Protein AF-A0A7V7JMF7-F1 (afdb_monomer)

Nearest PDB structures (foldseek):
  2dsy-assembly1_D  TM=6.385E-01  e=8.073E-02  Thermus thermophilus
  6g26-assembly1_D  TM=4.852E-01  e=6.360E-02  Burkholderia pseudomallei K96243
  6u0i-assembly1_B  TM=5.045E-01  e=7.166E-02  Escherichia coli str. K-12 substr. DH10B
  6g1n-assembly1_B  TM=4.848E-01  e=1.556E-01  Burkholderia pseudomallei K96243

pLDDT: mean 86.44, std 11.98, range [40.03, 97.44]

Solvent-accessible surface area (backbone atoms only — not comparable to full-atom values): 10811 Å² total; per-residue (Å²): 130,66,76,59,70,34,42,43,77,47,74,44,80,34,82,88,76,70,28,25,39,16,36,30,69,73,77,50,88,70,66,35,73,33,92,42,64,71,59,21,51,54,52,39,55,50,51,46,49,50,54,52,47,51,30,61,76,72,69,46,83,76,61,74,69,56,35,93,67,84,80,85,84,79,78,90,79,89,72,55,72,68,57,48,51,53,50,44,52,52,12,55,78,70,76,38,54,54,65,59,42,51,52,51,52,42,54,68,54,65,77,47,68,89,81,72,76,43,41,62,27,93,90,76,63,46,67,39,23,39,85,41,71,43,70,44,74,47,95,89,68,52,72,45,76,65,41,56,29,34,36,22,76,82,81,64,51,75,48,66,48,73,68,41,47,51,54,50,49,55,52,49,49,53,59,55,72,69,59,77,131

Mean predicted aligned error: 14.87 Å

Secondary structure (DSSP, 8-state):
--GGGGS--EEEEETTTTEEEEE-TTT-SSEEEES-HHHHHHHHHHHHHHHHHHHHHHTPPPPPP-SS------------HHHHHHHHHHHHHTT--HHHHHHHHHHHHHS--SS-SPEEPTTT--EEEEEEEEEEE-TTS-EEEEEEEEEETTT--EE--HHHHHHHHHHHHHHHHT---

Structure (mmCIF, N/CA/C/O backbone):
data_AF-A0A7V7JMF7-F1
#
_entry.id   AF-A0A7V7JMF7-F1
#
loop_
_atom_site.group_PDB
_atom_site.id
_atom_site.type_symbol
_atom_site.label_atom_id
_atom_site.label_alt_id
_atom_site.label_comp_id
_atom_site.label_asym_id
_atom_site.label_entity_id
_atom_site.label_seq_id
_atom_site.pdbx_PDB_ins_code
_atom_site.Cartn_x
_atom_site.Cartn_y
_atom_site.Cartn_z
_atom_site.occupancy
_atom_site.B_iso_or_equiv
_atom_site.auth_seq_id
_atom_site.auth_comp_id
_atom_site.auth_asym_id
_atom_site.auth_atom_id
_atom_site.pdbx_PDB_model_num
ATOM 1 N N . MET A 1 1 ? -12.062 -10.673 22.302 1.00 65.00 1 MET A N 1
ATOM 2 C CA . MET A 1 1 ? -11.040 -10.166 21.355 1.00 65.00 1 MET A CA 1
ATOM 3 C C . MET A 1 1 ? -10.786 -8.705 21.702 1.00 65.00 1 MET A C 1
ATOM 5 O O . MET A 1 1 ? -11.769 -8.026 21.970 1.00 65.00 1 MET A O 1
ATOM 9 N N . LYS A 1 2 ? -9.534 -8.227 21.764 1.00 85.44 2 LYS A N 1
ATOM 10 C CA . LYS A 1 2 ? -9.272 -6.796 22.021 1.00 85.44 2 LYS A CA 1
ATOM 11 C C . LYS A 1 2 ? -9.906 -5.944 20.916 1.00 85.44 2 LYS A C 1
ATOM 13 O O . LYS A 1 2 ? -9.859 -6.336 19.752 1.00 85.44 2 LYS A O 1
ATOM 18 N N . GLN A 1 3 ? -10.478 -4.797 21.268 1.00 88.88 3 GLN A N 1
ATOM 19 C CA . GLN A 1 3 ? -11.163 -3.910 20.321 1.00 88.88 3 GLN A CA 1
ATOM 20 C C . GLN A 1 3 ? -10.223 -3.417 19.217 1.00 88.88 3 GLN A C 1
ATOM 22 O O . GLN A 1 3 ? -10.572 -3.463 18.039 1.00 88.88 3 GLN A O 1
ATOM 27 N N . SER A 1 4 ? -8.976 -3.114 19.579 1.00 91.06 4 SER A N 1
ATOM 28 C CA . SER A 1 4 ? -7.901 -2.757 18.652 1.00 91.06 4 SER A CA 1
ATOM 29 C C . SER A 1 4 ? -7.544 -3.841 17.641 1.00 91.06 4 SER A C 1
ATOM 31 O O . SER A 1 4 ? -7.017 -3.524 16.576 1.00 91.06 4 SER A O 1
ATOM 33 N N . ALA A 1 5 ? -7.842 -5.116 17.904 1.00 92.38 5 ALA A N 1
ATOM 34 C CA . ALA A 1 5 ? -7.619 -6.195 16.938 1.00 92.38 5 ALA A CA 1
ATOM 35 C C . ALA A 1 5 ? -8.613 -6.157 15.761 1.00 92.38 5 ALA A C 1
ATOM 37 O O . ALA A 1 5 ? -8.422 -6.859 14.773 1.00 92.38 5 ALA A O 1
ATOM 38 N N . ARG A 1 6 ? -9.664 -5.332 15.847 1.00 92.94 6 ARG A N 1
ATOM 39 C CA . ARG A 1 6 ? -10.650 -5.128 14.775 1.00 92.94 6 ARG A CA 1
ATOM 40 C C . ARG A 1 6 ? -10.188 -4.119 13.717 1.00 92.94 6 ARG A C 1
ATOM 42 O O . ARG A 1 6 ? -10.893 -3.920 12.730 1.00 92.94 6 ARG A O 1
ATOM 49 N N . TYR A 1 7 ? -9.021 -3.504 13.896 1.00 94.38 7 TYR A N 1
ATOM 50 C CA . TYR A 1 7 ? -8.471 -2.513 12.975 1.00 94.38 7 TYR A CA 1
ATOM 51 C C . TYR A 1 7 ? -7.138 -2.976 12.386 1.00 94.38 7 TYR A C 1
ATOM 53 O O . TYR A 1 7 ? -6.278 -3.505 13.104 1.00 94.38 7 TYR A O 1
ATOM 61 N N . LEU A 1 8 ? -6.993 -2.786 11.070 1.00 94.44 8 LEU A N 1
ATOM 62 C CA . LEU A 1 8 ? -5.763 -3.063 10.332 1.00 94.44 8 LEU A CA 1
ATOM 63 C C . LEU A 1 8 ? -4.651 -2.134 10.814 1.00 94.44 8 LEU A C 1
ATOM 65 O O . LEU A 1 8 ? -4.854 -0.931 10.930 1.00 94.44 8 LEU A O 1
ATOM 69 N N . LYS A 1 9 ? -3.476 -2.709 11.053 1.00 94.62 9 LYS A N 1
ATOM 70 C CA . LYS A 1 9 ? -2.245 -1.989 11.379 1.00 94.62 9 LYS A CA 1
ATOM 71 C C . LYS A 1 9 ? -1.264 -2.285 10.265 1.00 94.62 9 LYS A C 1
ATOM 73 O O . LYS A 1 9 ? -0.921 -3.449 10.059 1.00 94.62 9 LYS A O 1
ATOM 78 N N . ILE A 1 10 ? -0.888 -1.258 9.525 1.00 94.38 10 ILE A N 1
ATOM 79 C CA . ILE A 1 10 ? -0.019 -1.373 8.359 1.00 94.38 10 ILE A CA 1
ATOM 80 C C . ILE A 1 10 ? 1.295 -0.708 8.730 1.00 94.38 10 ILE A C 1
ATOM 82 O O . ILE A 1 10 ? 1.281 0.380 9.290 1.00 94.38 10 ILE A O 1
ATOM 86 N N . VAL A 1 11 ? 2.411 -1.375 8.456 1.00 95.06 11 VAL A N 1
ATOM 87 C CA . VAL A 1 11 ? 3.748 -0.792 8.577 1.00 95.06 11 VAL A CA 1
ATOM 88 C C . VAL A 1 11 ? 4.434 -0.978 7.239 1.00 95.06 11 VAL A C 1
ATOM 90 O O . VAL A 1 11 ? 4.512 -2.102 6.740 1.00 95.06 11 VAL A O 1
ATOM 93 N N . GLU A 1 12 ? 4.894 0.119 6.657 1.00 93.12 12 GLU A N 1
ATOM 94 C CA . GLU A 1 12 ? 5.533 0.137 5.345 1.00 93.12 12 GLU A CA 1
ATOM 95 C C . GLU A 1 12 ? 6.735 1.080 5.336 1.00 93.12 12 GLU A C 1
ATOM 97 O O . GLU A 1 12 ? 6.807 2.005 6.137 1.00 93.12 12 GLU A O 1
ATOM 102 N N . TRP A 1 13 ? 7.702 0.829 4.456 1.00 91.12 13 TRP A N 1
ATOM 103 C CA . TRP A 1 13 ? 8.801 1.763 4.220 1.00 91.12 13 TRP A CA 1
ATOM 104 C C . TRP A 1 13 ? 8.322 2.902 3.316 1.00 91.12 13 TRP A C 1
ATOM 106 O O . TRP A 1 13 ? 7.779 2.642 2.241 1.00 91.12 13 TRP A O 1
ATOM 116 N N . SER A 1 14 ? 8.546 4.146 3.734 1.00 86.25 14 SER A N 1
ATOM 117 C CA . SER A 1 14 ? 8.304 5.341 2.928 1.00 86.25 14 SER A CA 1
ATOM 118 C C . SER A 1 14 ? 9.625 5.823 2.338 1.00 86.25 14 SER A C 1
ATOM 120 O O . SER A 1 14 ? 10.522 6.237 3.068 1.00 86.25 14 SER A O 1
ATOM 122 N N . GLU A 1 15 ? 9.750 5.786 1.010 1.00 85.12 15 GLU A N 1
ATOM 123 C CA . GLU A 1 15 ? 10.908 6.369 0.312 1.00 85.12 15 GLU A CA 1
ATOM 124 C C . GLU A 1 15 ? 10.932 7.902 0.423 1.00 85.12 15 GLU A C 1
ATOM 126 O O . GLU A 1 15 ? 12.001 8.510 0.424 1.00 85.12 15 GLU A O 1
ATOM 131 N N . GLU A 1 16 ? 9.758 8.532 0.534 1.00 79.19 16 GLU A N 1
ATOM 132 C CA . GLU A 1 16 ? 9.619 9.982 0.700 1.00 79.19 16 GLU A CA 1
ATOM 133 C C . GLU A 1 16 ? 10.124 10.428 2.079 1.00 79.19 16 GLU A C 1
ATOM 135 O O . GLU A 1 16 ? 10.937 11.349 2.170 1.00 79.19 16 GLU A O 1
ATOM 140 N N . ASP A 1 17 ? 9.716 9.717 3.134 1.00 79.06 17 ASP A N 1
ATOM 141 C CA . ASP A 1 17 ? 10.083 10.037 4.521 1.00 79.06 17 ASP A CA 1
ATOM 142 C C . ASP A 1 17 ? 11.371 9.346 4.987 1.00 79.06 17 ASP A C 1
ATOM 144 O O . ASP A 1 17 ? 11.841 9.596 6.098 1.00 79.06 17 ASP A O 1
ATOM 148 N N . ARG A 1 18 ? 11.927 8.447 4.163 1.00 89.25 18 ARG A N 1
ATOM 149 C CA . ARG A 1 18 ? 13.117 7.626 4.448 1.00 89.25 18 ARG A CA 1
ATOM 150 C C . ARG A 1 18 ? 13.048 6.878 5.787 1.00 89.25 18 ARG A C 1
ATOM 152 O O . ARG A 1 18 ? 14.056 6.739 6.475 1.00 89.25 18 ARG A O 1
ATOM 159 N N . CYS A 1 19 ? 11.862 6.413 6.170 1.00 89.19 19 CYS A N 1
ATOM 160 C CA . CYS A 1 19 ? 11.636 5.661 7.404 1.00 89.19 19 CYS A CA 1
ATOM 161 C C . CYS A 1 19 ? 10.438 4.708 7.269 1.00 89.19 19 CYS A C 1
ATOM 163 O O . CYS A 1 19 ? 9.675 4.771 6.302 1.00 89.19 19 CYS A O 1
ATOM 165 N N . TYR A 1 20 ? 10.252 3.813 8.244 1.00 93.56 20 TYR A N 1
ATOM 166 C CA . TYR A 1 20 ? 9.022 3.031 8.345 1.00 93.56 20 TYR A CA 1
ATOM 167 C C . TYR A 1 20 ? 7.889 3.891 8.886 1.00 93.56 20 TYR A C 1
ATOM 169 O O . TYR A 1 20 ? 8.046 4.563 9.905 1.00 93.56 20 TYR A O 1
ATOM 177 N N . VAL A 1 21 ? 6.731 3.794 8.244 1.00 94.00 21 VAL A N 1
ATOM 178 C CA . VAL A 1 21 ? 5.505 4.495 8.605 1.00 94.00 21 VAL A CA 1
ATOM 179 C C . VAL A 1 21 ? 4.437 3.474 8.977 1.00 94.00 21 VAL A C 1
ATOM 181 O O . VAL A 1 21 ? 4.096 2.575 8.209 1.00 94.00 21 VAL A O 1
ATOM 184 N N . GLY A 1 22 ? 3.927 3.598 10.196 1.00 94.44 22 GLY A N 1
ATOM 185 C CA . GLY A 1 22 ? 2.860 2.793 10.761 1.00 94.44 22 GLY A CA 1
ATOM 186 C C . GLY A 1 22 ? 1.528 3.529 10.706 1.00 94.44 22 GLY A C 1
ATOM 187 O O . GLY A 1 22 ? 1.387 4.577 11.329 1.00 94.44 22 GLY A O 1
ATOM 188 N N . THR A 1 23 ? 0.525 2.979 10.027 1.00 94.50 23 THR A N 1
ATOM 189 C CA . THR A 1 23 ? -0.804 3.591 9.891 1.00 94.50 23 THR A CA 1
ATOM 190 C C . THR A 1 23 ? -1.922 2.645 10.331 1.00 94.50 23 THR A C 1
ATOM 192 O O . THR A 1 23 ? -1.793 1.417 10.311 1.00 94.50 23 THR A O 1
ATOM 195 N N . CYS A 1 24 ? -3.052 3.226 10.745 1.00 94.38 24 CYS A N 1
ATOM 196 C CA . CYS A 1 24 ? -4.274 2.496 11.085 1.00 94.38 24 CYS A CA 1
ATOM 197 C C . CYS A 1 24 ? -5.467 3.100 10.326 1.00 94.38 24 CYS A C 1
ATOM 199 O O . CYS A 1 24 ? -6.190 3.947 10.870 1.00 94.38 24 CYS A O 1
ATOM 201 N N . PRO A 1 25 ? -5.665 2.712 9.049 1.00 90.00 25 PRO A N 1
ATOM 202 C CA . PRO A 1 25 ? -6.681 3.317 8.202 1.00 90.00 25 PRO A CA 1
ATOM 203 C C . PRO A 1 25 ? -8.077 3.197 8.807 1.00 90.00 25 PRO A C 1
ATOM 205 O O . PRO A 1 25 ? -8.484 2.129 9.271 1.00 90.00 25 PRO A O 1
ATOM 208 N N . GLY A 1 26 ? -8.820 4.299 8.756 1.00 88.44 26 GLY A N 1
ATOM 209 C CA . GLY A 1 26 ? -10.197 4.377 9.233 1.00 88.44 26 GLY A CA 1
ATOM 210 C C . GLY A 1 26 ? -10.355 4.608 10.736 1.00 88.44 26 GLY A C 1
ATOM 211 O O . GLY A 1 26 ? -11.476 4.882 11.141 1.00 88.44 26 GLY A O 1
ATOM 212 N N . LEU A 1 27 ? -9.288 4.531 11.541 1.00 92.06 27 LEU A N 1
ATOM 213 C CA . LEU A 1 27 ? -9.327 4.862 12.973 1.00 92.06 27 LEU A CA 1
ATOM 214 C C . LEU A 1 27 ? -8.485 6.096 13.306 1.00 92.06 27 LEU A C 1
ATOM 216 O O . LEU A 1 27 ? -8.965 6.994 13.987 1.00 92.06 27 LEU A O 1
ATOM 220 N N . MET A 1 28 ? -7.244 6.132 12.820 1.00 85.75 28 MET A N 1
ATOM 221 C CA . MET A 1 28 ? -6.283 7.197 13.101 1.00 85.75 28 MET A CA 1
ATOM 222 C C . MET A 1 28 ? -6.022 8.018 11.838 1.00 85.75 28 MET A C 1
ATOM 224 O O . MET A 1 28 ? -5.865 7.464 10.748 1.00 85.75 28 MET A O 1
ATOM 228 N N . LEU A 1 29 ? -5.936 9.338 12.000 1.00 77.75 29 LEU A N 1
ATOM 229 C CA . LEU A 1 29 ? -5.368 10.239 10.999 1.00 77.75 29 LEU A CA 1
ATOM 230 C C . LEU A 1 29 ? -3.877 10.431 11.311 1.00 77.75 29 LEU A C 1
ATOM 232 O O . LEU A 1 29 ? -3.526 10.760 12.440 1.00 77.75 29 LEU A O 1
ATOM 236 N N . GLY A 1 30 ? -3.010 10.211 10.319 1.00 80.38 30 GLY A N 1
ATOM 237 C CA . GLY A 1 30 ? -1.551 10.235 10.485 1.00 80.38 30 GLY A CA 1
ATOM 238 C C . GLY A 1 30 ? -0.931 8.850 10.704 1.00 80.38 30 GLY A C 1
ATOM 239 O O . GLY A 1 30 ? -1.574 7.820 10.475 1.00 80.38 30 GLY A O 1
ATOM 240 N N . GLY A 1 31 ? 0.335 8.829 11.121 1.00 89.06 31 GLY A N 1
ATOM 241 C CA . GLY A 1 31 ? 1.106 7.604 11.302 1.00 89.06 31 GLY A CA 1
ATOM 242 C C . GLY A 1 31 ? 2.250 7.742 12.304 1.00 89.06 31 GLY A C 1
ATOM 243 O O . GLY A 1 31 ? 2.613 8.841 12.717 1.00 89.06 31 GLY A O 1
ATOM 244 N N . ILE A 1 32 ? 2.798 6.600 12.707 1.00 91.81 32 ILE A N 1
ATOM 245 C CA . ILE A 1 32 ? 3.986 6.490 13.558 1.00 91.81 32 ILE A CA 1
ATOM 246 C C . ILE A 1 32 ? 5.201 6.292 12.660 1.00 91.81 32 ILE A C 1
ATOM 248 O O . ILE A 1 32 ? 5.181 5.406 11.816 1.00 91.81 32 ILE A O 1
ATOM 252 N N . HIS A 1 33 ? 6.256 7.078 12.847 1.00 94.12 33 HIS A N 1
ATOM 253 C CA . HIS A 1 33 ? 7.457 7.022 12.015 1.00 94.12 33 HIS A CA 1
ATOM 254 C C . HIS A 1 33 ? 8.639 6.449 12.800 1.00 94.12 33 HIS A C 1
ATOM 256 O O . HIS A 1 33 ? 8.781 6.712 13.995 1.00 94.12 33 HIS A O 1
ATOM 262 N N . GLY A 1 34 ? 9.521 5.704 12.138 1.00 93.06 34 GLY A N 1
ATOM 263 C CA . GLY A 1 34 ? 10.784 5.288 12.742 1.00 93.06 34 GLY A CA 1
ATOM 264 C C . GLY A 1 34 ? 11.625 4.368 11.868 1.00 93.06 34 GLY A C 1
ATOM 265 O O . GLY A 1 34 ? 11.149 3.774 10.910 1.00 93.06 34 GLY A O 1
ATOM 266 N N . ASP A 1 35 ? 12.889 4.196 12.235 1.00 93.69 35 ASP A N 1
ATOM 267 C CA . ASP A 1 35 ? 13.858 3.450 11.413 1.00 93.69 35 ASP A CA 1
ATOM 268 C C . ASP A 1 35 ? 13.790 1.926 11.615 1.00 93.69 35 ASP A C 1
ATOM 270 O O . ASP A 1 35 ? 14.508 1.161 10.973 1.00 93.69 35 ASP A O 1
ATOM 274 N N . ASN A 1 36 ? 12.934 1.459 12.529 1.00 95.88 36 ASN A N 1
ATOM 275 C CA . ASN A 1 36 ? 12.782 0.047 12.858 1.00 95.88 36 ASN A CA 1
ATOM 276 C C . ASN A 1 36 ? 11.309 -0.373 12.817 1.00 95.88 36 ASN A C 1
ATOM 278 O O . ASN A 1 36 ? 10.523 -0.007 13.692 1.00 95.88 36 ASN A O 1
ATOM 282 N N . GLU A 1 37 ? 10.971 -1.219 11.848 1.00 94.56 37 GLU A N 1
ATOM 283 C CA . GLU A 1 37 ? 9.630 -1.769 11.617 1.00 94.56 37 GLU A CA 1
ATOM 284 C C . GLU A 1 37 ? 8.977 -2.394 12.864 1.00 94.56 37 GLU A C 1
ATOM 286 O O . GLU A 1 37 ? 7.789 -2.194 13.115 1.00 94.56 37 GLU A O 1
ATOM 291 N N . THR A 1 38 ? 9.744 -3.104 13.700 1.00 97.19 38 THR A N 1
ATOM 292 C CA . THR A 1 38 ? 9.214 -3.760 14.907 1.00 97.19 38 THR A CA 1
ATOM 293 C C . THR A 1 38 ? 8.869 -2.733 15.980 1.00 97.19 38 THR A C 1
ATOM 295 O O . THR A 1 38 ? 7.847 -2.859 16.662 1.00 97.19 38 THR A O 1
ATOM 298 N N . LYS A 1 39 ? 9.708 -1.703 16.130 1.00 96.69 39 LYS A N 1
ATOM 299 C CA . LYS A 1 39 ? 9.459 -0.606 17.069 1.00 96.69 39 LYS A CA 1
ATOM 300 C C . LYS A 1 39 ? 8.237 0.204 16.636 1.00 96.69 39 LYS A C 1
ATOM 302 O O . LYS A 1 39 ? 7.336 0.390 17.450 1.00 96.69 39 LYS A O 1
ATOM 307 N N . VAL A 1 40 ? 8.165 0.565 15.354 1.00 97.25 40 VAL A N 1
ATOM 308 C CA . VAL A 1 40 ? 7.017 1.274 14.767 1.00 97.25 40 VAL A CA 1
ATOM 309 C C . VAL A 1 40 ? 5.732 0.475 14.955 1.00 97.25 40 VAL A C 1
ATOM 311 O O . VAL A 1 40 ? 4.732 1.026 15.402 1.00 97.25 40 VAL A O 1
ATOM 314 N N . TYR A 1 41 ? 5.749 -0.839 14.710 1.00 97.25 41 TYR A N 1
ATOM 315 C CA . TYR A 1 41 ? 4.566 -1.672 14.930 1.00 97.25 41 TYR A CA 1
ATOM 316 C C . TYR A 1 41 ? 4.124 -1.697 16.401 1.00 97.25 41 TYR A C 1
ATOM 318 O O . TYR A 1 41 ? 2.927 -1.642 16.700 1.00 97.25 41 TYR A O 1
ATOM 326 N N . LYS A 1 42 ? 5.077 -1.775 17.338 1.00 97.31 42 LYS A N 1
ATOM 327 C CA . LYS A 1 42 ? 4.781 -1.777 18.776 1.00 97.31 42 LYS A CA 1
ATOM 328 C C . LYS A 1 42 ? 4.139 -0.460 19.216 1.00 97.31 42 LYS A C 1
ATOM 330 O O . LYS A 1 42 ? 3.132 -0.494 19.921 1.00 97.31 42 LYS A O 1
ATOM 335 N N . GLU A 1 43 ? 4.698 0.663 18.785 1.00 97.44 43 GLU A N 1
ATOM 336 C CA . GLU A 1 43 ? 4.169 2.004 19.059 1.00 97.44 43 GLU A CA 1
ATOM 337 C C . GLU A 1 43 ? 2.806 2.209 18.387 1.00 97.44 43 GLU A C 1
ATOM 339 O O . GLU A 1 43 ? 1.868 2.678 19.023 1.00 97.44 43 GLU A O 1
ATOM 344 N N . LEU A 1 44 ? 2.632 1.731 17.152 1.00 96.94 44 LEU A N 1
ATOM 345 C CA . LEU A 1 44 ? 1.344 1.742 16.458 1.00 96.94 44 LEU A CA 1
ATOM 346 C C . LEU A 1 44 ? 0.269 0.955 17.221 1.00 96.94 44 LEU A C 1
ATOM 348 O O . LEU A 1 44 ? -0.880 1.384 17.290 1.00 96.94 44 LEU A O 1
ATOM 352 N N . CYS A 1 45 ? 0.611 -0.191 17.816 1.00 96.06 45 CYS A N 1
ATOM 353 C CA . CYS A 1 45 ? -0.337 -0.937 18.648 1.00 96.06 45 CYS A CA 1
ATOM 354 C C . CYS A 1 45 ? -0.794 -0.128 19.868 1.00 96.06 45 CYS A C 1
ATOM 356 O O . CYS A 1 45 ? -1.977 -0.170 20.197 1.00 96.06 45 CYS A O 1
ATOM 358 N N . GLN A 1 46 ? 0.123 0.606 20.503 1.00 95.81 46 GLN A N 1
ATOM 359 C CA . GLN A 1 46 ? -0.187 1.474 21.641 1.00 95.81 46 GLN A CA 1
ATOM 360 C C . GLN A 1 46 ? -1.068 2.648 21.210 1.00 95.81 46 GLN A C 1
ATOM 362 O O . GLN A 1 46 ? -2.136 2.837 21.785 1.00 95.81 46 GLN A O 1
ATOM 367 N N . ALA A 1 47 ? -0.695 3.341 20.133 1.00 95.75 47 ALA A N 1
ATOM 368 C CA . ALA A 1 47 ? -1.462 4.458 19.590 1.00 95.75 47 ALA A CA 1
ATOM 369 C C . ALA A 1 47 ? -2.895 4.047 19.214 1.00 95.75 47 ALA A C 1
ATOM 371 O O . ALA A 1 47 ? -3.844 4.777 19.472 1.00 95.75 47 ALA A O 1
ATOM 372 N N . VAL A 1 48 ? -3.089 2.853 18.641 1.00 95.88 48 VAL A N 1
ATOM 373 C CA . VAL A 1 48 ? -4.435 2.340 18.330 1.00 95.88 48 VAL A CA 1
ATOM 374 C C . VAL A 1 48 ? -5.266 2.100 19.594 1.00 95.88 48 VAL A C 1
ATOM 376 O O . VAL A 1 48 ? -6.461 2.392 19.591 1.00 95.88 48 VAL A O 1
ATOM 379 N N . ASP A 1 49 ? -4.664 1.563 20.658 1.00 95.56 49 ASP A N 1
ATOM 380 C CA . ASP A 1 49 ? -5.355 1.392 21.941 1.00 95.56 49 ASP A CA 1
ATOM 381 C C . ASP A 1 49 ? -5.698 2.759 22.571 1.00 95.56 49 ASP A C 1
ATOM 383 O O . ASP A 1 49 ? -6.769 2.908 23.153 1.00 95.56 49 ASP A O 1
ATOM 387 N N . GLU A 1 50 ? -4.826 3.761 22.434 1.00 95.00 50 GLU A N 1
ATOM 388 C CA . GLU A 1 50 ? -5.054 5.135 22.908 1.00 95.00 50 GLU A CA 1
ATOM 389 C C . GLU A 1 50 ? -6.172 5.839 22.139 1.00 95.00 50 GLU A C 1
ATOM 391 O O . GLU A 1 50 ? -7.083 6.378 22.759 1.00 95.00 50 GLU A O 1
ATOM 396 N N . TRP A 1 51 ? -6.173 5.761 20.806 1.00 94.88 51 TRP A N 1
ATOM 397 C CA . TRP A 1 51 ? -7.263 6.296 19.990 1.00 94.88 51 TRP A CA 1
ATOM 398 C C . TRP A 1 51 ? -8.608 5.704 20.390 1.00 94.88 51 TRP A C 1
ATOM 400 O O . TRP A 1 51 ? -9.579 6.437 20.519 1.00 94.88 51 TRP A O 1
ATOM 410 N N . ILE A 1 52 ? -8.676 4.392 20.631 1.00 94.31 52 ILE A N 1
ATOM 411 C CA . ILE A 1 52 ? -9.923 3.757 21.073 1.00 94.31 52 ILE A CA 1
ATOM 412 C C . ILE A 1 52 ? -10.400 4.333 22.405 1.00 94.31 52 ILE A C 1
ATOM 414 O O . ILE A 1 52 ? -11.585 4.630 22.529 1.00 94.31 52 ILE A O 1
ATOM 418 N N . LYS A 1 53 ? -9.490 4.539 23.362 1.00 94.88 53 LYS A N 1
ATOM 419 C CA . LYS A 1 53 ? -9.832 5.160 24.646 1.00 94.88 53 LYS A CA 1
ATOM 420 C C . LYS A 1 53 ? -10.349 6.583 24.476 1.00 94.88 53 LYS A C 1
ATOM 422 O O . LYS A 1 53 ? -11.322 6.920 25.127 1.00 94.88 53 LYS A O 1
ATOM 427 N N . ILE A 1 54 ? -9.758 7.378 23.582 1.00 94.25 54 ILE A N 1
ATOM 428 C CA . ILE A 1 54 ? -10.232 8.744 23.303 1.00 94.25 54 ILE A CA 1
ATOM 429 C C . ILE A 1 54 ? -11.691 8.716 22.826 1.00 94.25 54 ILE A C 1
ATOM 431 O O . ILE A 1 54 ? -12.520 9.422 23.381 1.00 94.25 54 ILE A O 1
ATOM 435 N N . TYR A 1 55 ? -12.041 7.842 21.873 1.00 94.00 55 TYR A N 1
ATOM 436 C CA . TYR A 1 55 ? -13.442 7.685 21.446 1.00 94.00 55 TYR A CA 1
ATOM 437 C C . TYR A 1 55 ? -14.364 7.268 22.603 1.00 94.00 55 TYR A C 1
ATOM 439 O O . TYR A 1 55 ? -15.487 7.755 22.705 1.00 94.00 55 TYR A O 1
ATOM 447 N N . GLU A 1 56 ? -13.904 6.361 23.469 1.00 93.31 56 GLU A N 1
ATOM 448 C CA . GLU A 1 56 ? -14.667 5.915 24.641 1.00 93.31 56 GLU A CA 1
ATOM 449 C C . GLU A 1 56 ? -14.868 7.039 25.670 1.00 93.31 56 GLU A C 1
ATOM 451 O O . GLU A 1 56 ? -15.961 7.162 26.224 1.00 93.31 56 GLU A O 1
ATOM 456 N N . GLU A 1 57 ? -13.843 7.859 25.908 1.00 96.06 57 GLU A N 1
ATOM 457 C CA . GLU A 1 57 ? -13.867 9.005 26.825 1.00 96.06 57 GLU A CA 1
ATOM 458 C C . GLU A 1 57 ? -14.741 10.148 26.291 1.00 96.06 57 GLU A C 1
ATOM 460 O O . GLU A 1 57 ? -15.515 10.732 27.051 1.00 96.06 57 GLU A O 1
ATOM 465 N N . ASP A 1 58 ? -14.683 10.405 24.984 1.00 94.94 58 ASP A N 1
ATOM 466 C CA . ASP A 1 58 ? -15.503 11.411 24.303 1.00 94.94 58 ASP A CA 1
ATOM 467 C C . ASP A 1 58 ? -16.961 10.948 24.110 1.00 94.94 58 ASP A C 1
ATOM 469 O O . ASP A 1 58 ? -17.838 11.744 23.770 1.00 94.94 58 ASP A O 1
ATOM 473 N N . GLY A 1 59 ? -17.250 9.661 24.340 1.00 93.75 59 GLY A N 1
ATOM 474 C CA . GLY A 1 59 ? -18.572 9.068 24.126 1.00 93.75 59 GLY A CA 1
ATOM 475 C C . GLY A 1 59 ? -18.965 8.953 22.648 1.00 93.75 59 GLY A C 1
ATOM 476 O O . GLY A 1 59 ? -20.144 8.766 22.334 1.00 93.75 59 GLY A O 1
ATOM 477 N N . GLU A 1 60 ? -17.994 9.054 21.741 1.00 92.56 60 GLU A N 1
ATOM 478 C CA . GLU A 1 60 ? -18.192 8.988 20.296 1.00 92.56 60 GLU A CA 1
ATOM 479 C C . GLU A 1 60 ? -18.184 7.529 19.803 1.00 92.56 60 GLU A C 1
ATOM 481 O O . GLU A 1 60 ? -17.423 6.682 20.289 1.00 92.56 60 GLU A O 1
ATOM 486 N N . PRO A 1 61 ? -19.009 7.176 18.802 1.00 91.62 61 PRO A N 1
ATOM 487 C CA . PRO A 1 61 ? -19.008 5.833 18.257 1.00 91.62 61 PRO A CA 1
ATOM 488 C C . PRO A 1 61 ? -17.714 5.575 17.486 1.00 91.62 61 PRO A C 1
ATOM 490 O O . PRO A 1 61 ? -17.333 6.317 16.581 1.00 91.62 61 PRO A O 1
ATOM 493 N N . LEU A 1 62 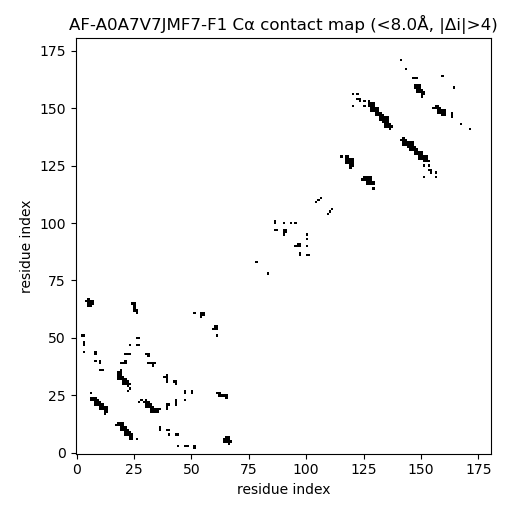? -17.072 4.449 17.787 1.00 92.25 62 LEU A N 1
ATOM 494 C CA . LEU A 1 62 ? -15.895 4.017 17.047 1.00 92.25 62 LEU A CA 1
ATOM 495 C C . LEU A 1 62 ? -16.196 3.793 15.557 1.00 92.25 62 LEU A C 1
ATOM 497 O O . LEU A 1 62 ? -17.250 3.247 15.202 1.00 92.25 62 LEU A O 1
ATOM 501 N N . PRO A 1 63 ? -15.238 4.112 14.671 1.00 92.06 63 PRO A N 1
ATOM 502 C CA . PRO A 1 63 ? -15.411 3.923 13.243 1.00 92.06 63 PRO A CA 1
ATOM 503 C C . PRO A 1 63 ? -15.509 2.433 12.880 1.00 92.06 63 PRO A C 1
ATOM 505 O O . PRO A 1 63 ? -15.059 1.564 13.638 1.00 92.06 63 PRO A O 1
ATOM 508 N N . PRO A 1 64 ? -16.063 2.096 11.700 1.00 91.06 64 PRO A N 1
ATOM 509 C CA . PRO A 1 64 ? -16.205 0.712 11.271 1.00 91.06 64 PRO A CA 1
ATOM 510 C C . PRO A 1 64 ? -14.871 -0.036 11.288 1.00 91.06 64 PRO A C 1
ATOM 512 O O . PRO A 1 64 ? -13.873 0.437 10.745 1.00 91.06 64 PRO A O 1
ATOM 515 N N . ALA A 1 65 ? -14.884 -1.245 11.851 1.00 91.88 65 ALA A N 1
ATOM 516 C CA . ALA A 1 65 ? -13.738 -2.148 11.850 1.00 91.88 65 ALA A CA 1
ATOM 517 C C . ALA A 1 65 ? -13.140 -2.281 10.441 1.00 91.88 65 ALA A C 1
ATOM 519 O O . ALA A 1 65 ? -13.871 -2.393 9.453 1.00 91.88 65 ALA A O 1
ATOM 520 N N . THR A 1 66 ? -11.815 -2.274 10.339 1.00 90.00 66 THR A N 1
ATOM 521 C CA . THR A 1 66 ? -11.108 -2.422 9.059 1.00 90.00 66 THR A CA 1
ATOM 522 C C . THR A 1 66 ? -10.488 -3.802 8.879 1.00 90.00 66 THR A C 1
ATOM 524 O O . THR A 1 66 ? -10.287 -4.223 7.741 1.00 90.00 66 THR A O 1
ATOM 527 N N . ALA A 1 67 ? -10.260 -4.548 9.964 1.00 88.62 67 ALA A N 1
ATOM 528 C CA . ALA A 1 67 ? -9.784 -5.927 9.917 1.00 88.62 67 ALA A CA 1
ATOM 529 C C . ALA A 1 67 ? -10.945 -6.932 9.852 1.00 88.62 67 ALA A C 1
ATOM 531 O O . ALA A 1 67 ? -12.063 -6.647 10.283 1.00 88.62 67 ALA A O 1
ATOM 532 N N . GLY A 1 68 ? -10.668 -8.127 9.321 1.00 82.31 68 GLY A N 1
ATOM 533 C CA . GLY A 1 68 ? -11.647 -9.219 9.251 1.00 82.31 68 GLY A CA 1
ATOM 534 C C . GLY A 1 68 ? -12.805 -8.973 8.280 1.00 82.31 68 GLY A C 1
ATOM 535 O O . GLY A 1 68 ? -13.822 -9.655 8.363 1.00 82.31 68 GLY A O 1
ATOM 536 N N . LYS A 1 69 ? -12.674 -7.998 7.372 1.00 82.38 69 LYS A N 1
ATOM 537 C CA . LYS A 1 69 ? -13.634 -7.789 6.287 1.00 82.38 69 LYS A CA 1
ATOM 538 C C . LYS A 1 69 ? -13.466 -8.859 5.217 1.00 82.38 69 LYS A C 1
ATOM 540 O O . LYS A 1 69 ? -12.359 -9.088 4.735 1.00 82.38 69 LYS A O 1
ATOM 545 N N . GLU A 1 70 ? -14.580 -9.443 4.796 1.00 83.00 70 GLU A N 1
ATOM 546 C CA . GLU A 1 70 ? -14.633 -10.205 3.554 1.00 83.00 70 GLU A CA 1
ATOM 547 C C . GLU A 1 70 ? -14.729 -9.238 2.372 1.00 83.00 70 GLU A C 1
ATOM 549 O O . GLU A 1 70 ? -15.640 -8.411 2.280 1.00 83.00 70 GLU A O 1
ATOM 554 N N . TYR A 1 71 ? -13.773 -9.329 1.452 1.00 84.44 71 TYR A N 1
ATOM 555 C CA . TYR A 1 71 ? -13.769 -8.531 0.233 1.00 84.44 71 TYR A CA 1
ATOM 556 C C . TYR A 1 71 ? -14.450 -9.329 -0.878 1.00 84.44 71 TYR A C 1
ATOM 558 O O . TYR A 1 71 ? -13.865 -10.251 -1.437 1.00 84.44 71 TYR A O 1
ATOM 566 N N . SER A 1 72 ? -15.686 -8.959 -1.221 1.00 86.38 72 SER A N 1
ATOM 567 C CA . SER A 1 72 ? -16.512 -9.678 -2.210 1.00 86.38 72 SER A CA 1
ATOM 568 C C . SER A 1 72 ? -15.948 -9.686 -3.639 1.00 86.38 72 SER A C 1
ATOM 570 O O . SER A 1 72 ? -16.492 -10.357 -4.512 1.00 86.38 72 SER A O 1
ATOM 572 N N . GLY A 1 73 ? -14.922 -8.875 -3.919 1.00 87.06 73 GLY A N 1
ATOM 573 C CA . GLY A 1 73 ? -14.368 -8.659 -5.259 1.00 87.06 73 GLY A CA 1
ATOM 574 C C . GLY A 1 73 ? -15.283 -7.868 -6.204 1.00 87.06 73 GLY A C 1
ATOM 575 O O . GLY A 1 73 ? -14.849 -7.466 -7.283 1.00 87.06 73 GLY A O 1
ATOM 576 N N . LYS A 1 74 ? -16.535 -7.592 -5.816 1.00 88.56 74 LYS A N 1
ATOM 577 C CA . LYS A 1 74 ? -17.486 -6.825 -6.623 1.00 88.56 74 LYS A CA 1
ATOM 578 C C . LYS A 1 74 ? -17.321 -5.333 -6.356 1.00 88.56 74 LYS A C 1
ATOM 580 O O . LYS A 1 74 ? -17.663 -4.845 -5.282 1.00 88.56 74 LYS A O 1
ATOM 585 N N . PHE A 1 75 ? -16.888 -4.595 -7.371 1.00 87.06 75 PHE A N 1
ATOM 586 C CA . PHE A 1 75 ? -16.832 -3.136 -7.352 1.00 87.06 75 PHE A CA 1
ATOM 587 C C . PHE A 1 75 ? -17.670 -2.580 -8.515 1.00 87.06 75 PHE A C 1
ATOM 589 O O . PHE A 1 75 ? -17.433 -2.901 -9.677 1.00 87.06 75 PHE A O 1
ATOM 596 N N . VAL A 1 76 ? -18.700 -1.780 -8.215 1.00 90.25 76 VAL A N 1
ATOM 597 C CA . VAL A 1 76 ? -19.587 -1.178 -9.230 1.00 90.25 76 VAL A CA 1
ATOM 598 C C . VAL A 1 76 ? -19.301 0.316 -9.298 1.00 90.25 76 VAL A C 1
ATOM 600 O O . VAL A 1 76 ? -19.629 1.054 -8.373 1.00 90.25 76 VAL A O 1
ATOM 603 N N . VAL A 1 77 ? -18.694 0.763 -10.397 1.00 91.19 77 VAL A N 1
ATOM 604 C CA . VAL A 1 77 ? -18.264 2.157 -10.586 1.00 91.19 77 VAL A CA 1
ATOM 605 C C . VAL A 1 77 ? -18.949 2.757 -11.811 1.00 91.19 77 VAL A C 1
ATOM 607 O O . VAL A 1 77 ? -19.034 2.127 -12.865 1.00 91.19 77 VAL A O 1
ATOM 610 N N . ARG A 1 78 ? -19.426 4.001 -11.692 1.00 93.81 78 ARG A N 1
ATOM 611 C CA . ARG A 1 78 ? -19.983 4.772 -12.814 1.00 93.81 78 ARG A CA 1
ATOM 612 C C . ARG A 1 78 ? -18.866 5.565 -13.490 1.00 93.81 78 ARG A C 1
ATOM 614 O O . ARG A 1 78 ? -18.376 6.534 -12.928 1.00 93.81 78 ARG A O 1
ATOM 621 N N . VAL A 1 79 ? -18.484 5.163 -14.701 1.00 91.69 79 VAL A N 1
ATOM 622 C CA . VAL A 1 79 ? -17.328 5.731 -15.430 1.00 91.69 79 VAL A CA 1
ATOM 623 C C . VAL A 1 79 ? -17.698 6.730 -16.537 1.00 91.69 79 VAL A C 1
ATOM 625 O O . VAL A 1 79 ? -16.824 7.365 -17.118 1.00 91.69 79 VAL A O 1
ATOM 628 N N . GLY A 1 80 ? -18.990 6.887 -16.839 1.00 96.06 80 GLY A N 1
ATOM 629 C CA . GLY A 1 80 ? -19.483 7.739 -17.926 1.00 96.06 80 GLY A CA 1
ATOM 630 C C . GLY A 1 80 ? -19.412 7.083 -19.314 1.00 96.06 80 GLY A C 1
ATOM 631 O O . GLY A 1 80 ? -18.611 6.181 -19.569 1.00 96.06 80 GLY A O 1
ATOM 632 N N . LYS A 1 81 ? -20.279 7.541 -20.228 1.00 97.06 81 LYS A N 1
ATOM 633 C CA . LYS A 1 81 ? -20.494 6.925 -21.553 1.00 97.06 81 LYS A CA 1
ATOM 634 C C . LYS A 1 81 ? -19.245 6.911 -22.444 1.00 97.06 81 LYS A C 1
ATOM 636 O O . LYS A 1 81 ? -18.972 5.905 -23.092 1.00 97.06 81 LYS A O 1
ATOM 641 N N . GLU A 1 82 ? -18.464 7.990 -22.433 1.00 97.00 82 GLU A N 1
ATOM 642 C CA . GLU A 1 82 ? -17.293 8.132 -23.306 1.00 97.00 82 GLU A CA 1
ATOM 643 C C . GLU A 1 82 ? -16.158 7.195 -22.886 1.00 97.00 82 GLU A C 1
ATOM 645 O O . GLU A 1 82 ? -15.591 6.480 -23.713 1.00 97.00 82 GLU A O 1
ATOM 650 N N . LEU A 1 83 ? -15.854 7.140 -21.584 1.00 94.44 83 LEU A N 1
ATOM 651 C CA . LEU A 1 83 ? -14.835 6.232 -21.063 1.00 94.44 83 LEU A CA 1
ATOM 652 C C . LEU A 1 83 ? -15.263 4.770 -21.237 1.00 94.44 83 LEU A C 1
ATOM 654 O O . LEU A 1 83 ? -14.451 3.960 -21.681 1.00 94.44 83 LEU A O 1
ATOM 658 N N . HIS A 1 84 ? -16.536 4.452 -20.983 1.00 96.56 84 HIS A N 1
ATOM 659 C CA . HIS A 1 84 ? -17.078 3.116 -21.227 1.00 96.56 84 HIS A CA 1
ATOM 660 C C . HIS A 1 84 ? -16.915 2.688 -22.694 1.00 96.56 84 HIS A C 1
ATOM 662 O O . HIS A 1 84 ? -16.396 1.604 -22.957 1.00 96.56 84 HIS A O 1
ATOM 668 N N . LYS A 1 85 ? -17.278 3.555 -23.653 1.00 97.19 85 LYS A N 1
ATOM 669 C CA . LYS A 1 85 ? -17.127 3.278 -25.091 1.00 97.19 85 LYS A CA 1
ATOM 670 C C . LYS A 1 85 ? -15.674 2.984 -25.461 1.00 97.19 85 LYS A C 1
ATOM 672 O O . LYS A 1 85 ? -15.413 2.001 -26.149 1.00 97.19 85 LYS A O 1
ATOM 677 N N . ARG A 1 86 ? -14.726 3.808 -24.998 1.00 96.56 86 ARG A N 1
ATOM 678 C CA . ARG A 1 86 ? -13.295 3.598 -25.282 1.00 96.56 86 ARG A CA 1
ATOM 679 C C . ARG A 1 86 ? -12.796 2.260 -24.740 1.00 96.56 86 ARG A C 1
ATOM 681 O O . ARG A 1 86 ? -12.172 1.516 -25.489 1.00 96.56 86 ARG A O 1
ATOM 688 N N . LEU A 1 87 ? -13.100 1.944 -23.479 1.00 95.81 87 LEU A N 1
ATOM 689 C CA . LEU A 1 87 ? -12.670 0.686 -22.860 1.00 95.81 87 LEU A CA 1
ATOM 690 C C . LEU A 1 87 ? -13.294 -0.531 -23.554 1.00 95.81 87 LEU A C 1
ATOM 692 O O . LEU A 1 87 ? -12.603 -1.520 -23.772 1.00 95.81 87 LEU A O 1
ATOM 696 N N . ALA A 1 88 ? -14.566 -0.448 -23.955 1.00 96.31 88 ALA A N 1
ATOM 697 C CA . ALA A 1 88 ? -15.241 -1.520 -24.686 1.00 96.31 88 ALA A CA 1
ATOM 698 C C . ALA A 1 88 ? -14.570 -1.800 -26.039 1.00 96.31 88 ALA A C 1
ATOM 700 O O . ALA A 1 88 ? -14.260 -2.948 -26.345 1.00 96.31 88 ALA A O 1
ATOM 701 N N . VAL A 1 89 ? -14.274 -0.754 -26.815 1.00 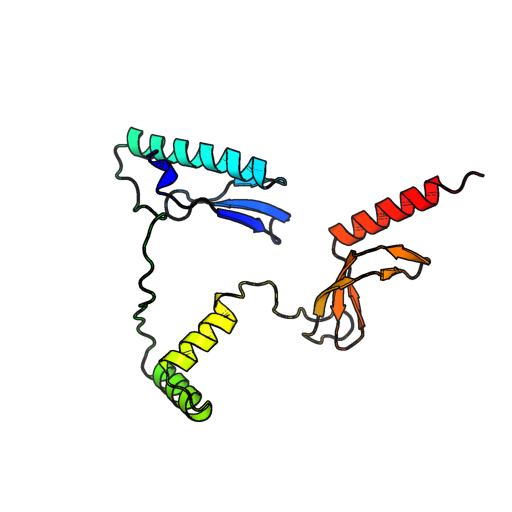96.31 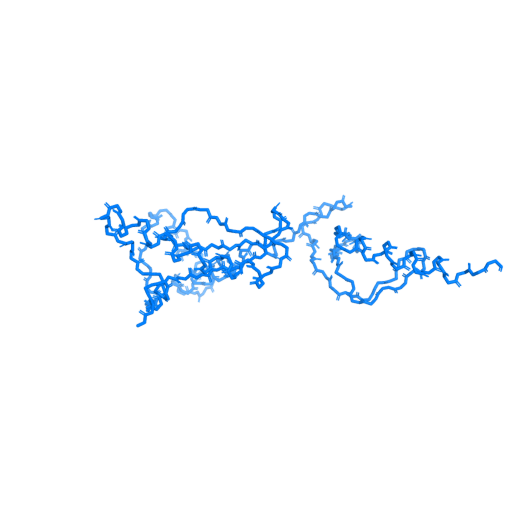89 VAL A N 1
ATOM 702 C CA . VAL A 1 89 ? -13.573 -0.891 -28.102 1.00 96.31 89 VAL A CA 1
ATOM 703 C C . VAL A 1 89 ? -12.168 -1.472 -27.911 1.00 96.31 89 VAL A C 1
ATOM 705 O O . VAL A 1 89 ? -11.770 -2.375 -28.642 1.00 96.31 89 VAL A O 1
ATOM 708 N N . GLN A 1 90 ? -11.420 -1.006 -26.907 1.00 94.56 90 GLN A N 1
ATOM 709 C CA . GLN A 1 90 ? -10.085 -1.536 -26.609 1.00 94.56 90 GLN A CA 1
ATOM 710 C C . GLN A 1 90 ? -10.116 -3.006 -26.174 1.00 94.56 90 GLN A C 1
ATOM 712 O O . GLN A 1 90 ? -9.263 -3.784 -26.598 1.00 94.56 90 GLN A O 1
ATOM 717 N N . ALA A 1 91 ? -11.108 -3.398 -25.373 1.00 96.81 91 ALA A N 1
ATOM 718 C CA . ALA A 1 91 ? -11.302 -4.786 -24.972 1.00 96.81 91 ALA A CA 1
ATOM 719 C C . ALA A 1 91 ? -11.574 -5.689 -26.186 1.00 96.81 91 ALA A C 1
ATOM 721 O O . ALA A 1 91 ? -10.980 -6.761 -26.289 1.00 96.81 91 ALA A O 1
ATOM 722 N N . MET A 1 92 ? -12.385 -5.222 -27.145 1.00 95.06 92 MET A N 1
ATOM 723 C CA . MET A 1 92 ? -12.652 -5.946 -28.394 1.00 95.06 92 MET A CA 1
ATOM 724 C C . MET A 1 92 ? -11.384 -6.144 -29.230 1.00 95.06 92 MET A C 1
ATOM 726 O O . MET A 1 92 ? -11.121 -7.264 -29.659 1.00 95.06 92 MET A O 1
ATOM 730 N N . TYR A 1 93 ? -10.565 -5.100 -29.412 1.00 95.56 93 TYR A N 1
ATOM 731 C CA . TYR A 1 93 ? -9.278 -5.227 -30.112 1.00 95.56 93 TYR A CA 1
ATOM 732 C C . TYR A 1 93 ? -8.318 -6.199 -29.417 1.00 95.56 93 TYR A C 1
ATOM 734 O O . TYR A 1 93 ? -7.552 -6.887 -30.083 1.00 95.56 93 TYR A O 1
ATOM 742 N N . ALA A 1 94 ? -8.373 -6.276 -28.086 1.00 91.81 94 ALA A N 1
ATOM 743 C CA . ALA A 1 94 ? -7.578 -7.212 -27.300 1.00 91.81 94 ALA A CA 1
ATOM 744 C C . ALA A 1 94 ? -8.161 -8.641 -27.257 1.00 91.81 94 ALA A C 1
ATOM 746 O O . ALA A 1 94 ? -7.552 -9.512 -26.638 1.00 91.81 94 ALA A O 1
ATOM 747 N N . GLY A 1 95 ? -9.337 -8.888 -27.852 1.00 95.12 95 GLY A N 1
ATOM 748 C CA . GLY A 1 95 ? -10.029 -10.180 -27.782 1.00 95.12 95 GLY A CA 1
ATOM 749 C C . GLY A 1 95 ? -10.510 -10.549 -26.372 1.00 95.12 95 GLY A C 1
ATOM 750 O O . GLY A 1 95 ? -10.607 -11.728 -26.041 1.00 95.12 95 GLY A O 1
ATOM 751 N N . GLN A 1 96 ? -10.772 -9.558 -25.516 1.00 95.12 96 GLN A N 1
ATOM 752 C CA . GLN A 1 96 ? -11.131 -9.740 -24.106 1.00 95.12 96 GLN A CA 1
ATOM 753 C C . GLN A 1 96 ? -12.552 -9.242 -23.826 1.00 95.12 96 GLN A C 1
ATOM 755 O O . GLN A 1 96 ? -13.046 -8.311 -24.462 1.00 95.12 96 GLN 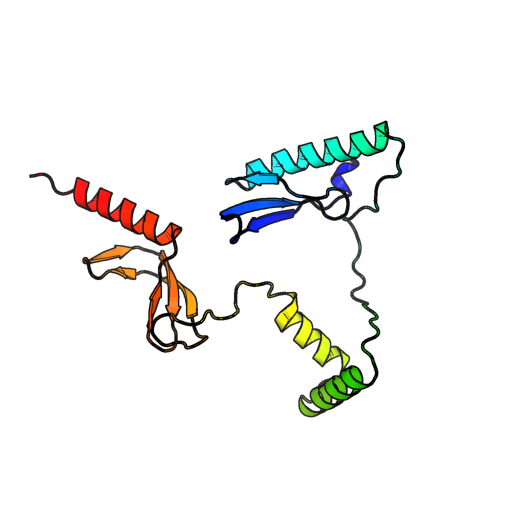A O 1
ATOM 760 N N . SER A 1 97 ? -13.205 -9.812 -22.807 1.00 96.69 97 SER A N 1
ATOM 761 C CA . SER A 1 97 ? -14.396 -9.176 -22.236 1.00 96.69 97 SER A CA 1
ATOM 762 C C . SER A 1 97 ? -14.014 -7.835 -21.597 1.00 96.69 97 SER A C 1
ATOM 764 O O . SER A 1 97 ? -12.896 -7.681 -21.098 1.00 96.69 97 SER A O 1
ATOM 766 N N . LEU A 1 98 ? -14.944 -6.874 -21.548 1.00 94.31 98 LEU A N 1
ATOM 767 C CA . LEU A 1 98 ? -14.695 -5.584 -20.894 1.00 94.31 98 LEU A CA 1
ATOM 768 C C . LEU A 1 98 ? -14.253 -5.761 -19.431 1.00 94.31 98 LEU A C 1
ATOM 770 O O . LEU A 1 98 ? -13.336 -5.082 -18.981 1.00 94.31 98 LEU A O 1
ATOM 774 N N . ASN A 1 99 ? -14.857 -6.707 -18.703 1.00 94.06 99 ASN A N 1
ATOM 775 C CA . ASN A 1 99 ? -14.481 -6.988 -17.318 1.00 94.06 99 ASN A CA 1
ATOM 776 C C . ASN A 1 99 ? -13.047 -7.528 -17.220 1.00 94.06 99 ASN A C 1
ATOM 778 O O . ASN A 1 99 ? -12.254 -7.006 -16.445 1.00 94.06 99 ASN A O 1
ATOM 782 N N . SER A 1 100 ? -12.689 -8.522 -18.040 1.00 93.06 100 SER A N 1
ATOM 783 C CA . SER A 1 100 ? -11.332 -9.091 -18.069 1.00 93.06 100 SER A CA 1
ATOM 784 C C . SER A 1 100 ? -10.283 -8.039 -18.432 1.00 93.06 100 SER A C 1
ATOM 786 O O . SER A 1 100 ? -9.226 -7.980 -17.808 1.00 93.06 100 SER A O 1
ATOM 788 N N . TYR A 1 101 ? -10.604 -7.171 -19.394 1.00 94.38 101 TYR A N 1
ATOM 789 C CA . TYR A 1 101 ? -9.745 -6.065 -19.798 1.00 94.38 101 TYR A CA 1
ATOM 790 C C . TYR A 1 101 ? -9.520 -5.071 -18.651 1.00 94.38 101 TYR A C 1
ATOM 792 O O . TYR A 1 101 ? -8.381 -4.704 -18.366 1.00 94.38 101 TYR A O 1
ATOM 800 N N . CYS A 1 102 ? -10.586 -4.681 -17.947 1.00 92.88 102 CYS A N 1
ATOM 801 C CA . CYS A 1 102 ? -10.493 -3.806 -16.780 1.00 92.88 102 CYS A CA 1
ATOM 802 C C . CYS A 1 102 ? -9.721 -4.453 -15.623 1.00 92.88 102 CYS A C 1
ATOM 804 O O . CYS A 1 102 ? -8.873 -3.792 -15.031 1.00 92.88 102 CYS A O 1
ATOM 806 N N . VAL A 1 103 ? -9.964 -5.732 -15.318 1.00 90.88 103 VAL A N 1
ATOM 807 C CA . VAL A 1 103 ? -9.227 -6.464 -14.273 1.00 90.88 103 VAL A CA 1
ATOM 808 C C . VAL A 1 103 ? -7.733 -6.477 -14.581 1.00 90.88 103 VAL A C 1
ATOM 810 O O . VAL A 1 103 ? -6.937 -6.141 -13.709 1.00 90.88 103 VAL A O 1
ATOM 813 N N . ARG A 1 104 ? -7.350 -6.769 -15.829 1.00 89.56 104 ARG A N 1
ATOM 814 C CA . ARG A 1 104 ? -5.950 -6.729 -16.267 1.00 89.56 104 ARG A CA 1
ATOM 815 C C . ARG A 1 104 ? -5.331 -5.339 -16.075 1.00 89.56 104 ARG A C 1
ATOM 817 O O . ARG A 1 104 ? -4.256 -5.231 -15.498 1.00 89.56 104 ARG A O 1
ATOM 824 N N . LEU A 1 105 ? -6.021 -4.271 -16.488 1.00 89.50 105 LEU A N 1
ATOM 825 C CA . LEU A 1 105 ? -5.540 -2.897 -16.280 1.00 89.50 105 LEU A CA 1
ATOM 826 C C . LEU A 1 105 ? -5.383 -2.543 -14.791 1.00 89.50 105 LEU A C 1
ATOM 828 O O . LEU A 1 105 ? -4.447 -1.832 -14.421 1.00 89.50 105 LEU A O 1
ATOM 832 N N . LEU A 1 106 ? -6.291 -3.022 -13.937 1.00 87.44 106 LEU A N 1
ATOM 833 C CA . LEU A 1 106 ? -6.227 -2.819 -12.489 1.00 87.44 106 LEU A CA 1
ATOM 834 C C . LEU A 1 106 ? -5.095 -3.621 -11.842 1.00 87.44 106 LEU A C 1
ATOM 836 O O . LEU A 1 106 ? -4.486 -3.131 -10.901 1.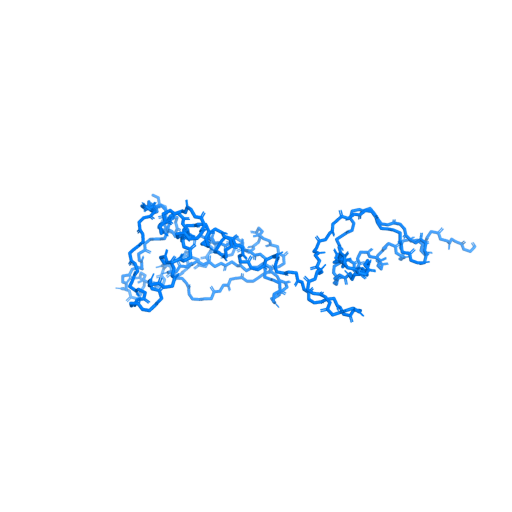00 87.44 106 LEU A O 1
ATOM 840 N N . GLN A 1 107 ? -4.767 -4.806 -12.350 1.00 83.31 107 GLN A N 1
ATOM 841 C CA . GLN A 1 107 ? -3.584 -5.555 -11.915 1.00 83.31 107 GLN A CA 1
ATOM 842 C C . GLN A 1 107 ? -2.297 -4.843 -12.351 1.00 83.31 107 GLN A C 1
ATOM 844 O O . GLN A 1 107 ? -1.387 -4.656 -11.557 1.00 83.31 107 GLN A O 1
ATOM 849 N N . GLU A 1 108 ? -2.235 -4.353 -13.589 1.00 74.81 108 GLU A N 1
ATOM 850 C CA . GLU A 1 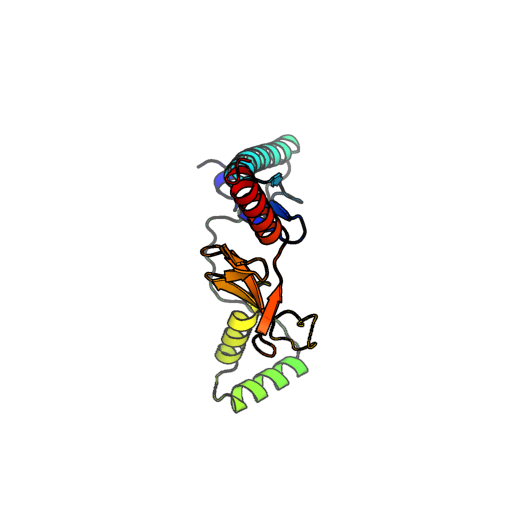108 ? -1.049 -3.653 -14.099 1.00 74.81 108 GLU A CA 1
ATOM 851 C C . GLU A 1 108 ? -0.754 -2.343 -13.350 1.00 74.81 108 GLU A C 1
ATOM 853 O O . GLU A 1 108 ? 0.412 -2.000 -13.151 1.00 74.81 108 GLU A O 1
ATOM 858 N N . ARG A 1 109 ? -1.795 -1.604 -12.939 1.00 66.31 109 ARG A N 1
ATOM 859 C CA . ARG A 1 109 ? -1.654 -0.271 -12.322 1.00 66.31 109 ARG A CA 1
ATOM 860 C C . ARG A 1 109 ? -1.911 -0.226 -10.818 1.00 66.31 109 ARG A C 1
ATOM 862 O O . ARG A 1 109 ? -1.307 0.587 -10.133 1.00 66.31 109 ARG A O 1
ATOM 869 N N . GLY A 1 110 ? -2.836 -1.037 -10.316 1.00 55.53 110 GLY A N 1
ATOM 870 C CA . GLY A 1 110 ? -3.347 -0.972 -8.945 1.00 55.53 110 GLY A CA 1
ATOM 871 C C . GLY A 1 110 ? -2.570 -1.825 -7.946 1.00 55.53 110 GLY A C 1
ATOM 872 O O . GLY A 1 110 ? -2.476 -1.443 -6.787 1.00 55.53 110 GLY A O 1
ATOM 873 N N . THR A 1 111 ? -1.956 -2.933 -8.374 1.00 50.00 111 THR A N 1
ATOM 874 C CA . THR A 1 111 ? -1.051 -3.716 -7.505 1.00 50.00 111 THR A CA 1
ATOM 875 C C . THR A 1 111 ? 0.408 -3.284 -7.635 1.00 50.00 111 THR A C 1
ATOM 877 O O . THR A 1 111 ? 1.283 -3.884 -7.024 1.00 50.00 111 THR A O 1
ATOM 880 N N . ASN A 1 112 ? 0.673 -2.263 -8.452 1.00 46.34 112 ASN A N 1
ATOM 881 C CA . ASN A 1 112 ? 2.008 -1.786 -8.800 1.00 46.34 112 ASN A CA 1
ATOM 882 C C . ASN A 1 112 ? 2.182 -0.300 -8.419 1.00 46.34 112 ASN A C 1
ATOM 884 O O . ASN A 1 112 ? 2.770 0.492 -9.157 1.00 46.34 112 ASN A O 1
ATOM 888 N N . TRP A 1 113 ? 1.62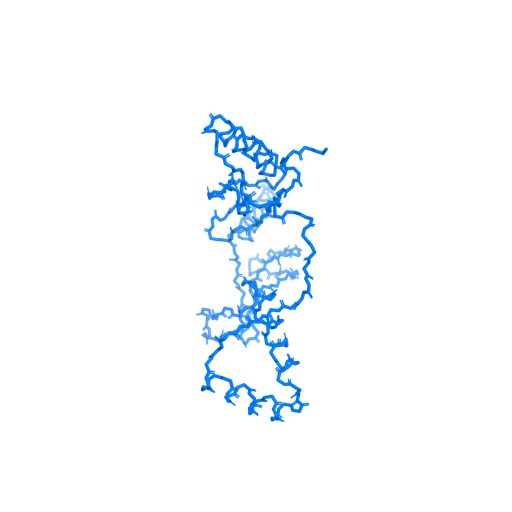6 0.067 -7.256 1.00 40.03 113 TRP A N 1
ATOM 889 C CA . TRP A 1 113 ? 1.972 1.274 -6.492 1.00 40.03 113 TRP A CA 1
ATOM 890 C C . TRP A 1 113 ? 3.509 1.349 -6.319 1.00 40.03 113 TRP A C 1
ATOM 892 O O . TRP A 1 113 ? 4.162 0.306 -6.252 1.00 40.03 113 TRP A O 1
ATOM 902 N N . PRO A 1 114 ? 4.120 2.541 -6.430 1.00 46.88 114 PRO A N 1
ATOM 903 C CA . PRO A 1 114 ? 5.234 2.803 -7.330 1.00 46.88 114 PRO A CA 1
ATOM 904 C C . PRO A 1 114 ? 6.530 2.118 -6.885 1.00 46.88 114 PRO A C 1
ATOM 906 O O . PRO A 1 114 ? 7.302 2.669 -6.116 1.00 46.88 114 PRO A O 1
ATOM 909 N N . MET A 1 115 ? 6.821 0.946 -7.444 1.00 47.28 115 MET A N 1
ATOM 910 C CA . MET A 1 115 ? 8.164 0.345 -7.371 1.00 47.28 115 MET A CA 1
ATOM 911 C C . MET A 1 115 ? 8.729 -0.047 -8.744 1.00 47.28 115 MET A C 1
ATOM 913 O O . MET A 1 115 ? 9.819 -0.606 -8.833 1.00 47.28 115 MET A O 1
ATOM 917 N N . SER A 1 116 ? 8.013 0.218 -9.841 1.00 54.91 116 SER A N 1
ATOM 918 C CA . SER A 1 116 ? 8.370 -0.363 -11.144 1.00 54.91 116 SER A CA 1
ATOM 919 C C . SER A 1 116 ? 8.115 0.520 -12.361 1.00 54.91 116 SER A C 1
ATOM 921 O O . SER A 1 116 ? 8.312 0.058 -13.488 1.00 54.91 116 SER A O 1
ATOM 923 N N . ARG A 1 117 ? 7.740 1.796 -12.185 1.00 59.06 117 ARG A N 1
ATOM 924 C CA . ARG A 1 117 ? 7.827 2.725 -13.313 1.00 59.06 117 ARG A CA 1
ATOM 925 C C . ARG A 1 117 ? 9.315 3.023 -13.530 1.00 59.06 117 ARG A C 1
ATOM 927 O O . ARG A 1 117 ? 9.952 3.493 -12.588 1.00 59.06 117 ARG A O 1
ATOM 934 N N . PRO A 1 118 ? 9.893 2.692 -14.697 1.00 67.69 118 PRO A N 1
ATOM 935 C CA . PRO A 1 118 ? 11.318 2.880 -14.893 1.00 67.69 118 PRO A CA 1
ATOM 936 C C . PRO A 1 118 ? 11.622 4.375 -14.805 1.00 67.69 118 PRO A C 1
ATOM 938 O O . PRO A 1 118 ? 10.962 5.177 -15.468 1.00 67.69 118 PRO A O 1
ATOM 941 N N . LEU A 1 119 ? 12.591 4.754 -13.974 1.00 75.56 119 LEU A N 1
ATOM 942 C CA . LEU A 1 119 ? 12.976 6.157 -13.854 1.00 75.5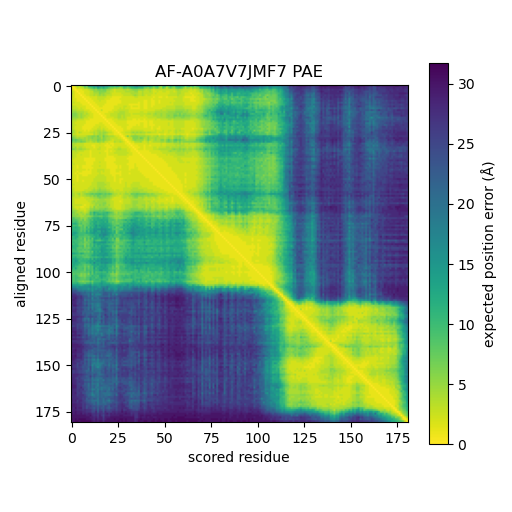6 119 LEU A CA 1
ATOM 943 C C . LEU A 1 119 ? 13.644 6.615 -15.167 1.00 75.56 119 LEU A C 1
ATOM 945 O O . LEU A 1 119 ? 14.238 5.790 -15.878 1.00 75.56 119 LEU A O 1
ATOM 949 N N . PRO A 1 120 ? 13.563 7.908 -15.522 1.00 83.81 120 PRO A N 1
ATOM 950 C CA . PRO A 1 120 ? 14.388 8.451 -16.589 1.00 83.81 120 PRO A CA 1
ATOM 951 C C . PRO A 1 120 ? 15.862 8.341 -16.185 1.00 83.81 120 PRO A C 1
ATOM 953 O O . PRO A 1 120 ? 16.256 8.718 -15.082 1.00 83.81 120 PRO A O 1
ATOM 956 N N . CYS A 1 121 ? 16.688 7.791 -17.070 1.00 85.25 121 CYS A N 1
ATOM 957 C CA . CYS A 1 121 ? 18.123 7.705 -16.839 1.00 85.25 121 CYS A CA 1
ATOM 958 C C . CYS A 1 121 ? 18.757 9.106 -16.915 1.00 85.25 121 CYS A C 1
ATOM 960 O O . CYS A 1 121 ? 18.606 9.750 -17.953 1.00 85.25 121 CYS A O 1
ATOM 962 N N . PRO A 1 122 ? 19.520 9.559 -15.902 1.00 86.62 122 PRO A N 1
ATOM 963 C CA . PRO A 1 122 ? 20.159 10.878 -15.943 1.00 86.62 122 PRO A CA 1
ATOM 964 C C . PRO A 1 122 ? 21.189 11.036 -17.073 1.00 86.62 122 PRO A C 1
ATOM 966 O O . PRO A 1 122 ? 21.412 12.144 -17.539 1.00 86.62 122 PRO A O 1
ATOM 969 N N . GLU A 1 123 ? 21.779 9.931 -17.544 1.00 88.50 123 GLU A N 1
ATOM 970 C CA . GLU A 1 123 ? 22.797 9.943 -18.607 1.00 88.50 123 GLU A CA 1
ATOM 971 C C . GLU A 1 123 ? 22.200 9.986 -20.021 1.00 88.50 123 GLU A C 1
ATOM 973 O O . GLU A 1 123 ? 22.749 10.628 -20.909 1.00 88.50 123 GLU A O 1
ATOM 978 N N . CYS A 1 124 ? 21.093 9.272 -20.270 1.00 89.88 124 CYS A N 1
ATOM 979 C CA . CYS A 1 124 ? 20.554 9.106 -21.632 1.00 89.88 124 CYS A CA 1
ATOM 980 C C . CYS A 1 124 ? 19.085 9.511 -21.804 1.00 89.88 124 CYS A C 1
ATOM 982 O O . CYS A 1 124 ? 18.553 9.421 -22.908 1.00 89.88 124 CYS A O 1
ATOM 984 N N . GLY A 1 125 ? 18.397 9.906 -20.731 1.00 85.94 125 GLY A N 1
ATOM 985 C CA . GLY A 1 125 ? 16.990 10.316 -20.749 1.00 85.94 125 GLY A CA 1
ATOM 986 C C . GLY A 1 125 ? 15.971 9.189 -20.955 1.00 85.94 125 GLY A C 1
ATOM 987 O O . GLY A 1 125 ? 14.773 9.434 -20.854 1.00 85.94 125 GLY A O 1
ATOM 988 N N . ALA A 1 126 ? 16.400 7.950 -21.220 1.00 86.75 126 ALA A N 1
ATOM 989 C CA . ALA A 1 126 ? 15.484 6.832 -21.433 1.00 86.75 126 ALA A CA 1
ATOM 990 C C . ALA A 1 126 ? 14.760 6.437 -20.133 1.00 86.75 126 ALA A C 1
ATOM 992 O O . ALA A 1 126 ? 15.409 6.219 -19.108 1.00 86.75 126 ALA A O 1
ATOM 993 N N . GLU A 1 127 ? 13.439 6.244 -20.197 1.00 85.12 127 GLU A N 1
ATOM 994 C CA . GLU A 1 127 ? 12.614 5.639 -19.134 1.00 85.12 127 GLU A CA 1
ATOM 995 C C . GLU A 1 127 ? 12.885 4.125 -19.039 1.00 85.12 127 GLU A C 1
ATOM 997 O O . GLU A 1 127 ? 12.030 3.285 -19.322 1.00 85.12 127 GLU A O 1
ATOM 1002 N N . GLN A 1 128 ? 14.122 3.750 -18.710 1.00 85.00 128 GLN A N 1
ATOM 1003 C CA . GLN A 1 128 ? 14.582 2.357 -18.623 1.00 85.00 128 GLN A CA 1
ATOM 1004 C C . GLN A 1 128 ? 15.526 2.126 -17.436 1.00 85.00 128 GLN A C 1
ATOM 1006 O O . GLN A 1 128 ? 16.389 1.242 -17.478 1.00 85.00 128 GLN A O 1
ATOM 1011 N N . MET A 1 129 ? 15.399 2.936 -16.388 1.00 84.69 129 MET A N 1
ATOM 1012 C CA . MET A 1 129 ? 16.184 2.807 -15.169 1.00 84.69 129 MET A CA 1
ATOM 1013 C C . MET A 1 129 ? 15.450 1.921 -14.155 1.00 84.69 129 MET A C 1
ATOM 1015 O O . MET A 1 129 ? 14.348 2.259 -13.725 1.00 84.69 129 MET A O 1
ATOM 1019 N N . PHE A 1 130 ? 16.047 0.789 -13.774 1.00 81.88 130 PHE A N 1
ATOM 1020 C CA . PHE A 1 130 ? 15.413 -0.196 -12.886 1.00 81.88 130 PHE A CA 1
ATOM 1021 C C . PHE A 1 130 ? 16.272 -0.502 -11.656 1.00 81.88 130 PHE A C 1
ATOM 1023 O O . PHE A 1 130 ? 17.497 -0.603 -11.794 1.00 81.88 130 PHE A O 1
ATOM 1030 N N . PRO A 1 131 ? 15.662 -0.732 -10.480 1.00 81.81 131 PRO A N 1
ATOM 1031 C CA . PRO A 1 131 ? 16.384 -1.235 -9.320 1.00 81.81 131 PRO A CA 1
ATOM 1032 C C . PRO A 1 131 ? 16.924 -2.643 -9.609 1.00 81.81 131 PRO A C 1
ATOM 1034 O O . PRO A 1 131 ? 16.223 -3.513 -10.125 1.00 81.81 131 PRO A O 1
ATOM 1037 N N . THR A 1 132 ? 18.198 -2.858 -9.305 1.00 81.31 132 THR A N 1
ATOM 1038 C CA . THR A 1 132 ? 18.958 -4.087 -9.559 1.00 81.31 132 THR A CA 1
ATOM 1039 C C . THR A 1 132 ? 19.774 -4.435 -8.316 1.00 81.31 132 THR A C 1
ATOM 1041 O O . THR A 1 132 ? 20.260 -3.551 -7.614 1.00 81.31 132 THR A O 1
ATOM 1044 N N . VAL A 1 133 ? 19.933 -5.728 -8.027 1.00 85.00 133 VAL A N 1
ATOM 1045 C CA . VAL A 1 133 ? 20.828 -6.217 -6.969 1.00 85.00 133 VAL A CA 1
ATOM 1046 C C . VAL A 1 133 ? 21.809 -7.198 -7.594 1.00 85.00 133 VAL A C 1
ATOM 1048 O O . VAL A 1 133 ? 21.450 -8.336 -7.888 1.00 85.00 133 VAL A O 1
ATOM 1051 N N . GLU A 1 134 ? 23.051 -6.767 -7.793 1.00 87.25 134 GLU A N 1
ATOM 1052 C CA . GLU A 1 134 ? 24.107 -7.589 -8.393 1.00 87.25 134 GLU A CA 1
ATOM 1053 C C . GLU A 1 134 ? 25.438 -7.420 -7.647 1.00 87.25 134 GLU A C 1
ATOM 1055 O O . GLU A 1 134 ? 25.578 -6.608 -6.728 1.00 87.25 134 GLU A O 1
ATOM 1060 N N . ASN A 1 135 ? 26.423 -8.249 -7.990 1.00 89.69 135 ASN A N 1
ATOM 1061 C CA . ASN A 1 135 ? 27.792 -8.029 -7.539 1.00 89.69 135 ASN A CA 1
ATOM 1062 C C . ASN A 1 135 ? 28.408 -6.951 -8.432 1.00 89.69 135 ASN A C 1
ATOM 1064 O O . ASN A 1 135 ? 28.478 -7.131 -9.647 1.00 89.69 135 ASN A O 1
ATOM 1068 N N . CYS A 1 136 ? 28.866 -5.850 -7.844 1.00 83.94 136 CYS A N 1
ATOM 1069 C CA . CYS A 1 136 ? 29.433 -4.738 -8.597 1.00 83.94 136 CYS A CA 1
ATOM 1070 C C . CYS A 1 136 ? 30.913 -4.571 -8.290 1.00 83.94 136 CYS A C 1
ATOM 1072 O O . CYS A 1 136 ? 31.317 -4.493 -7.130 1.00 83.94 136 CYS A O 1
ATOM 1074 N N . ARG A 1 137 ? 31.701 -4.427 -9.354 1.00 88.69 137 ARG A N 1
ATOM 1075 C CA . ARG A 1 137 ? 33.032 -3.834 -9.291 1.00 88.69 137 ARG A CA 1
ATOM 1076 C C . ARG A 1 137 ? 32.911 -2.347 -9.626 1.00 88.69 137 ARG A C 1
ATOM 1078 O O . ARG A 1 137 ? 32.303 -2.002 -10.647 1.00 88.69 137 ARG A O 1
ATOM 1085 N N . LEU A 1 138 ? 33.408 -1.506 -8.726 1.00 85.19 138 LEU A N 1
ATOM 1086 C CA . LEU A 1 138 ? 33.532 -0.061 -8.906 1.00 85.19 138 LEU A CA 1
ATOM 1087 C C . LEU A 1 138 ? 34.859 0.275 -9.596 1.00 85.19 138 LEU A C 1
ATOM 1089 O O . LEU A 1 138 ? 35.774 -0.553 -9.644 1.00 85.19 138 LEU A O 1
ATOM 1093 N N . ASP A 1 139 ? 34.965 1.502 -10.099 1.00 83.00 139 ASP A N 1
ATOM 1094 C CA . ASP A 1 139 ? 36.125 1.960 -10.874 1.00 83.00 139 ASP A CA 1
ATOM 1095 C C . ASP A 1 139 ? 37.402 2.068 -10.023 1.00 83.00 139 ASP A C 1
ATOM 1097 O O . ASP A 1 139 ? 38.505 1.840 -10.512 1.00 83.00 139 ASP A O 1
ATOM 1101 N N . ASP A 1 140 ? 37.262 2.287 -8.712 1.00 81.50 140 ASP A N 1
ATOM 1102 C CA . ASP A 1 140 ? 38.356 2.241 -7.724 1.00 81.50 140 ASP A CA 1
ATOM 1103 C C . ASP A 1 140 ? 38.821 0.802 -7.377 1.00 81.50 140 ASP A C 1
ATOM 1105 O O . ASP A 1 140 ? 39.619 0.558 -6.458 1.00 81.50 140 ASP A O 1
ATOM 1109 N N . GLY A 1 141 ? 38.297 -0.191 -8.098 1.00 84.25 141 GLY A N 1
ATOM 1110 C CA . GLY A 1 141 ? 38.592 -1.606 -7.925 1.00 84.25 141 GLY A CA 1
ATOM 1111 C C . GLY A 1 141 ? 37.915 -2.257 -6.718 1.00 84.25 141 GLY A C 1
ATOM 1112 O O . GLY A 1 141 ? 38.151 -3.447 -6.487 1.00 84.25 141 GLY A O 1
ATOM 1113 N N . LEU A 1 142 ? 37.087 -1.537 -5.952 1.00 85.81 142 LEU A N 1
ATOM 1114 C CA . LEU A 1 142 ? 36.302 -2.120 -4.866 1.00 85.81 142 LEU A CA 1
ATOM 1115 C C . LEU A 1 142 ? 35.233 -3.062 -5.435 1.00 85.81 142 LEU A C 1
ATOM 1117 O O . LEU A 1 142 ? 34.521 -2.724 -6.379 1.00 85.81 142 LEU A O 1
ATOM 1121 N N . SER A 1 143 ? 35.121 -4.260 -4.861 1.00 88.62 143 SER A N 1
ATOM 1122 C CA . SER A 1 143 ? 34.127 -5.258 -5.268 1.00 88.62 143 SER A CA 1
ATOM 1123 C C . SER A 1 143 ? 33.124 -5.479 -4.145 1.00 88.62 143 SER A C 1
ATOM 1125 O O . SER A 1 143 ? 33.486 -5.983 -3.083 1.00 88.62 143 SER A O 1
ATOM 1127 N N . LEU A 1 144 ? 31.864 -5.125 -4.388 1.00 86.69 144 LEU A N 1
ATOM 1128 C CA . LEU A 1 144 ? 30.773 -5.281 -3.430 1.00 86.69 144 LEU A CA 1
ATOM 1129 C C . LEU A 1 144 ? 29.857 -6.419 -3.861 1.00 86.69 144 LEU A C 1
ATOM 1131 O O . LEU A 1 144 ? 29.440 -6.513 -5.018 1.00 86.69 144 LEU A O 1
ATOM 1135 N N . LYS A 1 145 ? 29.525 -7.287 -2.906 1.00 88.06 145 LYS A N 1
ATOM 1136 C CA . LYS A 1 145 ? 28.581 -8.382 -3.126 1.00 88.06 145 LYS A CA 1
ATOM 1137 C C . LYS A 1 145 ? 27.153 -7.900 -2.891 1.00 88.06 145 LYS A C 1
ATOM 1139 O O . LYS A 1 145 ? 26.881 -7.272 -1.865 1.00 88.06 145 LYS A O 1
ATOM 1144 N N . ARG A 1 146 ? 26.249 -8.250 -3.814 1.00 86.38 146 ARG A N 1
ATOM 1145 C CA . ARG A 1 146 ? 24.802 -7.972 -3.743 1.00 86.38 146 ARG A CA 1
ATOM 1146 C C . ARG A 1 146 ? 24.505 -6.533 -3.302 1.00 86.38 146 ARG A C 1
ATOM 1148 O O . ARG A 1 146 ? 23.841 -6.301 -2.286 1.00 86.38 146 ARG A O 1
ATOM 1155 N N . ILE A 1 147 ? 25.057 -5.565 -4.023 1.00 86.31 147 ILE A N 1
ATOM 1156 C CA . ILE A 1 147 ? 24.749 -4.155 -3.791 1.00 86.31 147 ILE A CA 1
ATOM 1157 C C . ILE A 1 147 ? 23.505 -3.783 -4.599 1.00 86.31 147 ILE A C 1
ATOM 1159 O O . ILE A 1 147 ? 23.367 -4.190 -5.754 1.00 86.31 147 ILE A O 1
ATOM 1163 N N . ARG A 1 148 ? 22.570 -3.072 -3.961 1.00 84.62 148 ARG A N 1
ATOM 1164 C CA . ARG A 1 148 ? 21.405 -2.504 -4.640 1.00 84.62 148 ARG A CA 1
ATOM 1165 C C . ARG A 1 148 ? 21.862 -1.255 -5.388 1.00 84.62 148 ARG A C 1
ATOM 1167 O O . ARG A 1 148 ? 22.625 -0.467 -4.845 1.00 84.62 148 ARG A O 1
ATOM 1174 N N . HIS A 1 149 ? 21.449 -1.113 -6.634 1.00 87.75 149 HIS A N 1
ATOM 1175 C CA . HIS A 1 149 ? 21.658 0.095 -7.420 1.00 87.75 149 HIS A CA 1
ATOM 1176 C C . HIS A 1 149 ? 20.613 0.161 -8.527 1.00 87.75 149 HIS A C 1
ATOM 1178 O O . HIS A 1 149 ? 20.007 -0.843 -8.900 1.00 87.75 149 HIS A O 1
ATOM 1184 N N . PHE A 1 150 ? 20.426 1.330 -9.109 1.00 88.56 150 PHE A N 1
ATOM 1185 C CA . PHE A 1 150 ? 19.656 1.482 -10.326 1.00 88.56 150 PHE A CA 1
ATOM 1186 C C . PHE A 1 150 ? 20.557 1.205 -11.531 1.00 88.56 150 PHE A C 1
ATOM 1188 O O . PHE A 1 150 ? 21.716 1.629 -11.560 1.00 88.56 150 PHE A O 1
ATOM 1195 N N . LYS A 1 151 ? 20.045 0.494 -12.538 1.00 90.00 151 LYS A N 1
ATOM 1196 C CA . LYS A 1 151 ? 20.748 0.212 -13.796 1.00 90.00 151 LYS A CA 1
ATOM 1197 C C . LYS A 1 151 ? 19.888 0.627 -14.977 1.00 90.00 151 LYS A C 1
ATOM 1199 O O . LYS A 1 151 ? 18.734 0.203 -15.083 1.00 90.00 151 LYS A O 1
ATOM 1204 N N . CYS A 1 152 ? 20.455 1.422 -15.877 1.00 90.69 152 CYS A N 1
ATOM 1205 C CA . CYS A 1 152 ? 19.798 1.742 -17.132 1.00 90.69 152 CYS A CA 1
ATOM 1206 C C . CYS A 1 152 ? 19.943 0.557 -18.083 1.00 90.69 152 CYS A C 1
ATOM 1208 O O . CYS A 1 152 ? 21.063 0.157 -18.403 1.00 90.69 152 CYS A O 1
ATOM 1210 N N . ARG A 1 153 ? 18.831 0.014 -18.583 1.00 89.75 153 ARG A N 1
ATOM 1211 C CA . ARG A 1 153 ? 18.884 -1.036 -19.615 1.00 89.75 153 ARG A CA 1
ATOM 1212 C C . ARG A 1 153 ? 19.296 -0.507 -20.992 1.00 89.75 153 ARG A C 1
ATOM 1214 O O . ARG A 1 153 ? 19.750 -1.296 -21.808 1.00 89.75 153 ARG A O 1
ATOM 1221 N N . ALA A 1 154 ? 19.169 0.801 -21.233 1.00 89.81 154 ALA A N 1
ATOM 1222 C CA . ALA A 1 154 ? 19.523 1.425 -22.507 1.00 89.81 154 ALA A CA 1
ATOM 1223 C C . ALA A 1 154 ? 21.027 1.730 -22.623 1.00 89.81 154 ALA A C 1
ATOM 1225 O O . ALA A 1 154 ? 21.655 1.310 -23.588 1.00 89.81 154 ALA A O 1
ATOM 1226 N N . CYS A 1 155 ? 21.615 2.433 -21.647 1.00 91.06 155 CYS A N 1
ATOM 1227 C CA . CYS A 1 155 ? 23.028 2.843 -21.698 1.00 91.06 155 CYS A CA 1
ATOM 1228 C C . CYS A 1 155 ? 23.945 2.097 -20.716 1.00 91.06 155 CYS A C 1
ATOM 1230 O O . CYS A 1 155 ? 25.153 2.312 -20.721 1.00 91.06 155 CYS A O 1
ATOM 1232 N N . GLY A 1 156 ? 23.402 1.243 -19.844 1.00 88.81 156 GLY A N 1
ATOM 1233 C CA . GLY A 1 156 ? 24.188 0.513 -18.846 1.00 88.81 156 GLY A CA 1
ATOM 1234 C C . GLY A 1 156 ? 24.646 1.346 -17.643 1.00 88.81 156 GLY A C 1
ATOM 1235 O O . GLY A 1 156 ? 25.305 0.793 -16.760 1.00 88.81 156 GLY A O 1
ATOM 1236 N N . ALA A 1 157 ? 24.289 2.635 -17.571 1.00 89.75 157 ALA A N 1
ATOM 1237 C CA . ALA A 1 157 ? 24.639 3.500 -16.447 1.00 89.75 157 ALA A CA 1
ATOM 1238 C C . ALA A 1 157 ? 24.127 2.931 -15.117 1.00 89.75 157 ALA A C 1
ATOM 1240 O O . ALA A 1 157 ? 23.023 2.380 -15.042 1.00 89.75 157 ALA A O 1
ATOM 1241 N N . ARG A 1 158 ? 24.939 3.073 -14.068 1.00 91.00 158 ARG A N 1
ATOM 1242 C CA . ARG A 1 158 ? 24.639 2.603 -12.713 1.00 91.00 158 ARG A CA 1
ATOM 1243 C C . ARG A 1 158 ? 24.545 3.799 -11.778 1.00 91.00 158 ARG A C 1
ATOM 1245 O O . ARG A 1 158 ? 25.467 4.603 -11.743 1.00 91.00 158 ARG A O 1
ATOM 1252 N N . PHE A 1 159 ? 23.458 3.889 -11.022 1.00 88.44 159 PHE A N 1
ATOM 1253 C CA . PHE A 1 159 ? 23.252 4.924 -10.011 1.00 88.44 159 PHE A CA 1
ATOM 1254 C C . PHE A 1 159 ? 23.031 4.255 -8.663 1.00 88.44 159 PHE A C 1
ATOM 1256 O O . PHE A 1 159 ? 22.192 3.365 -8.542 1.00 88.44 159 PHE A O 1
ATOM 1263 N N . PHE A 1 160 ? 23.809 4.656 -7.669 1.00 88.19 160 PHE A N 1
ATOM 1264 C CA . PHE A 1 160 ? 23.740 4.122 -6.315 1.00 88.19 160 PHE A CA 1
ATOM 1265 C C . PHE A 1 160 ? 22.919 5.0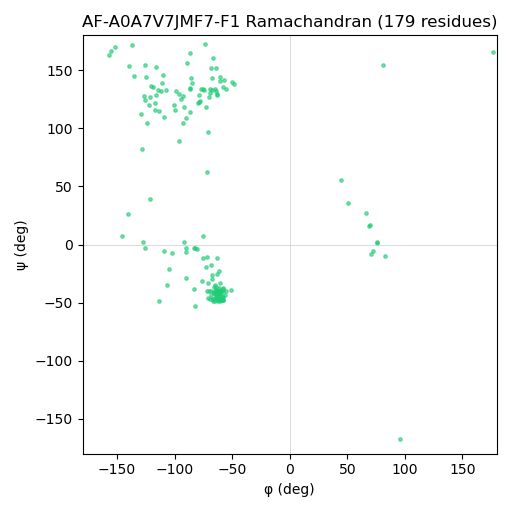85 -5.458 1.00 88.19 160 PHE A C 1
ATOM 1267 O O . PHE A 1 160 ? 23.133 6.293 -5.531 1.00 88.19 160 PHE A O 1
ATOM 1274 N N . ASP A 1 161 ? 21.963 4.547 -4.705 1.00 80.38 161 ASP A N 1
ATOM 1275 C CA . ASP A 1 161 ? 21.211 5.306 -3.705 1.00 80.38 161 ASP A CA 1
ATOM 1276 C C . ASP A 1 161 ? 22.083 5.601 -2.470 1.00 80.38 161 ASP A C 1
ATOM 1278 O O . ASP A 1 161 ? 23.215 5.117 -2.356 1.00 80.38 161 ASP A O 1
ATOM 1282 N N . ASP A 1 162 ? 21.567 6.418 -1.551 1.00 78.50 162 ASP A N 1
ATOM 1283 C CA . ASP A 1 162 ? 22.300 6.841 -0.352 1.00 78.50 162 ASP A CA 1
ATOM 1284 C C . ASP A 1 162 ? 22.741 5.632 0.500 1.00 78.50 162 ASP A C 1
ATOM 1286 O O . ASP A 1 162 ? 23.874 5.590 0.986 1.00 78.50 162 ASP A O 1
ATOM 1290 N N . ASP A 1 163 ? 21.907 4.592 0.601 1.00 75.00 163 ASP A N 1
ATOM 1291 C CA . ASP A 1 163 ? 22.224 3.347 1.313 1.00 75.00 163 ASP A CA 1
ATOM 1292 C C . ASP A 1 163 ? 23.393 2.591 0.675 1.00 75.00 163 ASP A C 1
ATOM 1294 O O . ASP A 1 163 ? 24.322 2.129 1.355 1.00 75.00 163 ASP A O 1
ATOM 1298 N N . ALA A 1 164 ? 23.373 2.452 -0.650 1.00 85.69 164 ALA A N 1
ATOM 1299 C CA . ALA A 1 164 ? 24.460 1.844 -1.391 1.00 85.69 164 ALA A CA 1
ATOM 1300 C C . ALA A 1 164 ? 25.747 2.666 -1.255 1.00 85.69 164 ALA A C 1
ATOM 1302 O O . ALA A 1 164 ? 26.815 2.080 -1.057 1.00 85.69 164 ALA A O 1
ATOM 1303 N N . MET A 1 165 ? 25.661 3.998 -1.279 1.00 87.25 165 MET A N 1
ATOM 1304 C CA . MET A 1 165 ? 26.812 4.883 -1.089 1.00 87.25 165 MET A CA 1
ATOM 1305 C C . MET A 1 165 ? 27.416 4.771 0.315 1.00 87.25 165 MET A C 1
ATOM 1307 O O . MET A 1 165 ? 28.640 4.646 0.424 1.00 87.25 165 MET A O 1
ATOM 1311 N N . HIS A 1 166 ? 26.603 4.703 1.373 1.00 85.44 166 HIS A N 1
ATOM 1312 C CA . HIS A 1 166 ? 27.095 4.453 2.733 1.00 85.44 166 HIS A CA 1
ATOM 1313 C C . HIS A 1 166 ? 27.798 3.096 2.846 1.00 85.44 166 HIS A C 1
ATOM 1315 O O . HIS A 1 166 ? 28.886 2.998 3.415 1.00 85.44 166 HIS A O 1
ATOM 1321 N N . ARG A 1 167 ? 27.235 2.040 2.244 1.00 87.00 167 ARG A N 1
ATOM 1322 C CA . ARG A 1 167 ? 27.886 0.717 2.202 1.00 87.00 167 ARG A CA 1
ATOM 1323 C C . ARG A 1 167 ? 29.216 0.750 1.452 1.00 87.00 167 ARG A C 1
ATOM 1325 O O . ARG A 1 167 ? 30.166 0.094 1.877 1.00 87.00 167 ARG A O 1
ATOM 1332 N N . ILE A 1 168 ? 29.288 1.493 0.348 1.00 87.25 168 ILE A N 1
ATOM 1333 C CA . ILE A 1 168 ? 30.523 1.688 -0.418 1.00 87.25 168 ILE A CA 1
ATOM 1334 C C . ILE A 1 168 ? 31.570 2.394 0.447 1.00 87.25 168 ILE A C 1
ATOM 1336 O O . ILE A 1 168 ? 32.706 1.929 0.517 1.00 87.25 168 ILE A O 1
ATOM 1340 N N . GLN A 1 169 ? 31.197 3.484 1.120 1.00 87.00 169 GLN A N 1
ATOM 1341 C CA . GLN A 1 169 ? 32.094 4.244 1.994 1.00 87.00 169 GLN A CA 1
ATOM 1342 C C . GLN A 1 169 ? 32.601 3.396 3.164 1.00 87.00 169 GLN A C 1
ATOM 1344 O O . GLN A 1 169 ? 33.812 3.296 3.345 1.00 87.00 169 GLN A O 1
ATOM 1349 N N . ALA A 1 170 ? 31.717 2.682 3.863 1.00 87.19 170 ALA A N 1
ATOM 1350 C CA . ALA A 1 170 ? 32.104 1.795 4.959 1.00 87.19 170 ALA A CA 1
ATOM 1351 C C . ALA A 1 170 ? 33.096 0.706 4.507 1.00 87.19 170 ALA A C 1
ATOM 1353 O O . ALA A 1 170 ? 34.032 0.355 5.225 1.00 87.19 170 ALA A O 1
ATOM 1354 N N . GLU A 1 171 ? 32.930 0.162 3.299 1.00 86.44 171 GLU A N 1
ATOM 1355 C CA . GLU A 1 171 ? 33.852 -0.847 2.772 1.00 86.44 171 GLU A CA 1
ATOM 1356 C C . GLU A 1 171 ? 35.183 -0.233 2.293 1.00 86.44 171 GLU A C 1
ATOM 1358 O O . GLU A 1 171 ? 36.239 -0.860 2.429 1.00 86.44 171 GLU A O 1
ATOM 1363 N N . ARG A 1 172 ? 35.170 1.015 1.799 1.00 86.25 172 ARG A N 1
ATOM 1364 C CA . ARG A 1 172 ? 36.392 1.792 1.518 1.00 86.25 172 ARG A CA 1
ATOM 1365 C C . ARG A 1 172 ? 37.184 2.064 2.791 1.00 86.25 172 ARG A C 1
ATOM 1367 O O . ARG A 1 172 ? 38.398 1.874 2.783 1.00 86.25 172 ARG A O 1
ATOM 1374 N N . GLU A 1 173 ? 36.515 2.450 3.871 1.00 85.25 173 GLU A N 1
ATOM 1375 C CA . GLU A 1 173 ? 37.137 2.687 5.176 1.00 85.25 173 GLU A CA 1
ATOM 1376 C C . GLU A 1 173 ? 37.784 1.416 5.723 1.00 85.25 173 GLU A C 1
ATOM 1378 O O . GLU A 1 173 ? 38.953 1.442 6.106 1.00 85.25 173 GLU A O 1
ATOM 1383 N N . LYS A 1 174 ? 37.093 0.269 5.655 1.00 82.75 174 LYS A N 1
ATOM 1384 C CA . LYS A 1 174 ? 37.688 -1.029 6.018 1.00 82.75 174 LYS A CA 1
ATOM 1385 C C . LYS A 1 174 ? 38.912 -1.358 5.168 1.00 82.75 174 LYS A C 1
ATOM 1387 O O . LYS A 1 174 ? 39.929 -1.791 5.701 1.00 82.75 174 LYS A O 1
ATOM 1392 N N . ARG A 1 175 ? 38.848 -1.142 3.849 1.00 75.12 175 ARG A N 1
ATOM 1393 C CA . ARG A 1 175 ? 39.985 -1.385 2.944 1.00 75.12 175 ARG A CA 1
ATOM 1394 C C . ARG A 1 175 ? 41.161 -0.442 3.233 1.00 75.12 175 ARG A C 1
ATOM 1396 O O . ARG A 1 175 ? 42.307 -0.866 3.101 1.00 75.12 175 ARG A O 1
ATOM 1403 N N . GLY A 1 176 ? 40.883 0.798 3.636 1.00 64.69 176 GLY A N 1
ATOM 1404 C CA . GLY A 1 176 ? 41.874 1.777 4.090 1.00 64.69 176 GLY A CA 1
ATOM 1405 C C . GLY A 1 176 ? 42.511 1.401 5.430 1.00 64.69 176 GLY A C 1
ATOM 1406 O O . GLY A 1 176 ? 43.726 1.484 5.563 1.00 64.69 176 GLY A O 1
ATOM 1407 N N . ALA A 1 177 ? 41.722 0.887 6.377 1.00 58.78 177 ALA A N 1
ATOM 1408 C CA . ALA A 1 177 ? 42.192 0.420 7.684 1.00 58.78 177 ALA A CA 1
ATOM 1409 C C . ALA A 1 177 ? 43.069 -0.851 7.616 1.00 58.78 177 ALA A C 1
ATOM 1411 O O . ALA A 1 177 ? 43.800 -1.143 8.557 1.00 58.78 177 ALA A O 1
ATOM 1412 N N . ILE A 1 178 ? 43.023 -1.601 6.506 1.00 55.34 178 ILE A N 1
ATOM 1413 C CA . ILE A 1 178 ? 43.812 -2.830 6.278 1.00 55.34 178 ILE A CA 1
ATOM 1414 C C . ILE A 1 178 ? 45.174 -2.544 5.608 1.00 55.34 178 ILE A C 1
ATOM 1416 O O . ILE A 1 178 ? 45.976 -3.461 5.438 1.00 55.34 178 ILE A O 1
ATOM 1420 N N . ARG A 1 179 ? 45.495 -1.293 5.241 1.00 51.41 179 ARG A N 1
ATOM 1421 C CA . ARG A 1 179 ? 46.856 -0.916 4.813 1.00 51.41 179 ARG A CA 1
ATOM 1422 C C . ARG A 1 179 ? 47.640 -0.325 5.996 1.00 51.41 179 ARG A C 1
ATOM 1424 O O . ARG A 1 179 ? 47.595 0.891 6.167 1.00 51.41 179 ARG A O 1
ATOM 1431 N N . PRO A 1 180 ? 48.354 -1.130 6.807 1.00 44.28 180 PRO A N 1
ATOM 1432 C CA . PRO A 1 180 ? 49.373 -0.575 7.685 1.00 44.28 180 PRO A CA 1
ATOM 1433 C C . PRO A 1 180 ? 50.529 -0.034 6.829 1.00 44.28 180 PRO A C 1
ATOM 1435 O O . PRO A 1 180 ? 50.843 -0.594 5.774 1.00 44.28 180 PRO A O 1
ATOM 1438 N N . ALA A 1 181 ? 51.100 1.084 7.279 1.00 40.72 181 ALA A N 1
ATOM 1439 C CA . ALA A 1 181 ? 52.414 1.560 6.856 1.00 40.72 181 ALA A CA 1
ATOM 1440 C C . ALA A 1 181 ? 53.516 0.580 7.285 1.00 40.72 181 ALA A C 1
ATOM 1442 O O . ALA A 1 181 ? 53.312 -0.114 8.310 1.00 40.72 181 ALA A O 1
#

Sequence (181 aa):
MKQSARYLKIVEWSEEDRCYVGTCPGLMLGGIHGDNETKVYKELCQAVDEWIKIYEEDGEPLPPATAGKEYSGKFVVRVGKELHKRLAVQAMYAGQSLNSYCVRLLQERGTNWPMSRPLPCPECGAEQMFPTVENCRLDDGLSLKRIRHFKCRACGARFFDDDAMHRIQAEREKRGAIRPA

Radius of gyration: 24.12 Å; Cα contacts (8 Å, |Δi|>4): 208; chains: 1; bounding box: 73×22×57 Å

Foldseek 3Di:
DPPLVLWDWDWDQDPVVRFIWIDTPFQDDGTFTHNDRVVRSVVSSVVSVVSVVVCVVVVHDGTHGPPPDDDPVDDDDDDDDVVLVVLCVVCVVVVHHSVVSVVVVCVVPVVCPDQDQQDQDPVPRDSQWHWDFAFDQDPVRDTDGRQIWIAGPPPRDTGHDPVSVVVVVVVVVVVVVPDDD